Protein AF-A0A4Q5LUF9-F1 (afdb_monomer)

Foldseek 3Di:
DDDDPPPPPPPPPPCPPPPPPPPDDLAFPKDKFKEFADDPVQAQDAAPLRDGHHQPAWAKAFADDDFQFWKWKAFPVPRFIDIGTYRHHDDPDPGYGIYTHNVRCVSNVCNVVRMTIIMIGGQDGNNDGNDDDPVVVVVVVVVVPPDPPPPDDPDPDDDDDDDDPPDDDDDDDDDDDDDDDDDDDDDDDDDDDDDDDDDDDDDDDDDD

Secondary structure (DSSP, 8-state):
-----TTSTTSSS-------------TT-EEEEEEEE--GGGTTSB-TTSPBP-TTS-EEE-SSSPTT-EEEEEETTT--EEEEEEEE----STTEEEEE-HHHHHHTT-TTTS-EEEEEEEEEETTEE----HHHHHHHHHHH--------------PPPP----PPPPP-------------------------------------

Radius of gyration: 37.23 Å; Cα contacts (8 Å, |Δi|>4): 266; chains: 1; bounding box: 124×59×108 Å

InterPro domains:
  IPR009009 RlpA-like protein, double-psi beta-barrel domain [PF03330] (33-119)
  IPR012997 Rare lipoprotein A [TIGR00413] (33-127)
  IPR034718 Endolytic peptidoglycan transglycosylase RlpA [MF_02071] (7-123)
  IPR036908 RlpA-like domain superfamily [G3DSA: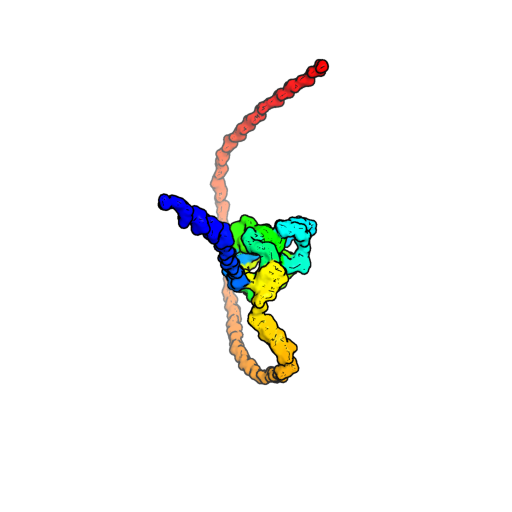2.40.40.10] (32-123)
  IPR036908 RlpA-like domain superfamily [SSF50685] (36-123)

Solvent-accessible surface area (backbone atoms only — not comparable to full-atom values): 13503 Å² total; per-residue (Å²): 143,81,88,88,72,82,84,73,81,77,77,84,83,74,80,71,80,79,77,79,76,80,76,79,75,65,64,70,47,71,48,76,39,26,32,36,52,63,59,82,88,53,54,76,36,68,35,78,69,63,49,68,39,52,56,84,42,53,33,27,18,26,71,79,67,59,70,26,28,24,31,38,38,31,26,70,90,75,71,30,53,50,68,28,32,26,44,30,65,24,45,87,54,89,72,38,52,30,29,25,19,54,45,42,28,49,61,38,70,28,58,93,65,51,56,42,51,30,41,37,32,27,25,22,48,78,75,38,76,78,57,76,59,70,67,59,52,53,50,55,50,50,71,68,53,81,75,73,75,85,75,72,83,76,82,73,79,77,76,80,77,82,82,79,79,81,76,77,85,78,92,79,81,90,82,89,81,82,91,87,80,90,84,86,88,86,89,78,88,82,87,84,88,84,87,86,88,84,77,94,82,87,84,82,91,81,90,131

pLDDT: mean 77.19, std 20.41, range [40.0, 98.56]

Sequence (208 aa):
MTLKIVSFLCLFILFKPTQVSCQSSIIGVELFGKASYYESKFYGKKTASGEVLKKNMLTCAHPTLPFGTMIEVTNLANNKWCIVRVNDRGPFAKGRVLDLSHVAAKKLDMFQQGIAKVKLTVVGENDTIYIERPDSMIKSAADLIVDEPEAEETKIPLKPKPKTVRKKPSKTLKKKRASRRKTSSPTTKGKPKKTLAKKVTKPKTTTK

Nearest PDB structures (foldseek):
  4avr-assembly1_B  TM=9.894E-01  e=1.045E-12  Pseudomonas aeruginosa PAO1
  8kea-assembly1_C  TM=7.441E-01  e=1.739E-10  unclassified Caudoviricetes
  9ce9-assembly1_A  TM=8.037E-01  e=7.292E-06  Phanerochaete carnosa HHB-10118-sp
  7wvr-assembly1_A  TM=7.439E-01  e=9.980E-05  Evansstolkia leycettana
  4jjo-assembly1_A  TM=7.517E-01  e=1.704E-04  Clavibacter michiganensis

Mean predicted aligned error: 18.07 Å

Organism: NCBI:txid2492393

Structure (mmCIF, N/CA/C/O backbone):
data_AF-A0A4Q5LUF9-F1
#
_entry.id   AF-A0A4Q5LUF9-F1
#
loop_
_atom_site.group_PDB
_atom_site.id
_atom_site.type_symbol
_atom_site.label_atom_id
_atom_site.label_alt_id
_atom_site.label_comp_id
_atom_site.label_asym_id
_atom_site.label_entity_id
_atom_site.label_seq_id
_atom_site.pdbx_PDB_ins_code
_atom_site.Cartn_x
_atom_site.Cartn_y
_atom_site.Cartn_z
_atom_site.occupancy
_atom_site.B_iso_or_equiv
_atom_site.auth_seq_id
_atom_site.auth_comp_id
_atom_site.auth_asym_id
_atom_site.auth_atom_id
_atom_site.pdbx_PDB_model_num
ATOM 1 N N . MET A 1 1 ? 67.892 20.033 -36.923 1.00 51.16 1 MET A N 1
ATOM 2 C CA . MET A 1 1 ? 67.666 19.272 -35.674 1.00 51.16 1 MET A CA 1
ATOM 3 C C . MET A 1 1 ? 66.212 19.445 -35.281 1.00 51.16 1 MET A C 1
ATOM 5 O O . MET A 1 1 ? 65.873 20.343 -34.526 1.00 51.16 1 MET A O 1
ATOM 9 N N . THR A 1 2 ? 65.334 18.658 -35.884 1.00 61.59 2 THR A N 1
ATOM 10 C CA . THR A 1 2 ? 63.891 18.751 -35.677 1.00 61.59 2 THR A CA 1
ATOM 11 C C . THR A 1 2 ? 63.360 17.359 -35.388 1.00 61.59 2 THR A C 1
ATOM 13 O O . THR A 1 2 ? 63.792 16.385 -35.999 1.00 61.59 2 THR A O 1
ATOM 16 N N . LEU A 1 3 ? 62.372 17.323 -34.494 1.00 56.53 3 LEU A N 1
ATOM 17 C CA . LEU A 1 3 ? 61.322 16.311 -34.433 1.00 56.53 3 LEU A CA 1
ATOM 18 C C . LEU A 1 3 ? 61.570 15.065 -33.564 1.00 56.53 3 LEU A C 1
ATOM 20 O O . LEU A 1 3 ? 61.870 13.997 -34.079 1.00 56.53 3 LEU A O 1
ATOM 24 N N . LYS A 1 4 ? 61.276 15.178 -32.258 1.00 56.78 4 LYS A N 1
ATOM 25 C CA . LYS A 1 4 ? 60.700 14.093 -31.429 1.00 56.78 4 LYS A CA 1
ATOM 26 C C . LYS A 1 4 ? 59.829 14.660 -30.289 1.00 56.78 4 LYS A C 1
ATOM 28 O O . LYS A 1 4 ? 60.179 14.535 -29.127 1.00 56.78 4 LYS A O 1
ATOM 33 N N . ILE A 1 5 ? 58.706 15.315 -30.605 1.00 59.47 5 ILE A N 1
ATOM 34 C CA . ILE A 1 5 ? 57.708 15.746 -29.587 1.00 59.47 5 ILE A CA 1
ATOM 35 C C . ILE A 1 5 ? 56.322 15.107 -29.823 1.00 59.47 5 ILE A C 1
ATOM 37 O O . ILE A 1 5 ? 55.467 15.107 -28.947 1.00 59.47 5 ILE A O 1
ATOM 41 N N . VAL A 1 6 ? 56.103 14.434 -30.957 1.00 56.66 6 VAL A N 1
ATOM 42 C CA . VAL A 1 6 ? 54.774 13.903 -31.329 1.00 56.66 6 VAL A CA 1
ATOM 43 C C . VAL A 1 6 ? 54.405 12.588 -30.609 1.00 56.66 6 VAL A C 1
ATOM 45 O O . VAL A 1 6 ? 53.296 12.093 -30.754 1.00 56.66 6 VAL A O 1
ATOM 48 N N . SER A 1 7 ? 55.293 12.012 -29.789 1.00 55.50 7 SER A N 1
ATOM 49 C CA . SER A 1 7 ? 55.070 10.678 -29.200 1.00 55.50 7 SER A CA 1
ATOM 50 C C . SER A 1 7 ? 54.386 10.669 -27.825 1.00 55.50 7 SER A C 1
ATOM 52 O O . SER A 1 7 ? 54.116 9.588 -27.310 1.00 55.50 7 SER A O 1
ATOM 54 N N . PHE A 1 8 ? 54.098 11.826 -27.219 1.00 53.03 8 PHE A N 1
ATOM 55 C CA . PHE A 1 8 ? 53.499 11.886 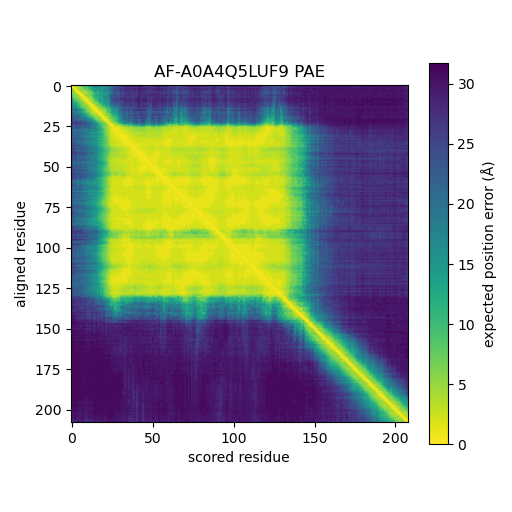-25.873 1.00 53.03 8 PHE A CA 1
ATOM 56 C C . PHE A 1 8 ? 52.025 12.324 -25.844 1.00 53.03 8 PHE A C 1
ATOM 58 O O . PHE A 1 8 ? 51.390 12.250 -24.796 1.00 53.03 8 PHE A O 1
ATOM 65 N N . LEU A 1 9 ? 51.442 12.709 -26.987 1.00 55.38 9 LEU A N 1
ATOM 66 C CA . LEU A 1 9 ? 50.048 13.178 -27.062 1.00 55.38 9 LEU A CA 1
ATOM 67 C C . LEU A 1 9 ? 49.021 12.051 -27.307 1.00 55.38 9 LEU A C 1
ATOM 69 O O . LEU A 1 9 ? 47.836 12.323 -27.448 1.00 55.38 9 LEU A O 1
ATOM 73 N N . CYS A 1 10 ? 49.444 10.781 -27.343 1.00 52.56 10 CYS A N 1
ATOM 74 C CA . CYS A 1 10 ? 48.560 9.661 -27.696 1.00 52.56 10 CYS A CA 1
ATOM 75 C C . CYS A 1 10 ? 48.306 8.643 -26.566 1.00 52.56 10 CYS A C 1
ATOM 77 O O . CYS A 1 10 ? 47.711 7.600 -26.825 1.00 52.56 10 CYS A O 1
ATOM 79 N N . LEU A 1 11 ? 48.708 8.924 -25.317 1.00 55.88 11 LEU A N 1
ATOM 80 C CA . LEU A 1 11 ? 48.500 7.997 -24.186 1.00 55.88 11 LEU A CA 1
ATOM 81 C C . LEU A 1 11 ? 47.432 8.449 -23.167 1.00 55.88 11 LEU A C 1
ATOM 83 O O . LEU A 1 11 ? 47.129 7.722 -22.230 1.00 55.88 11 LEU A O 1
ATOM 87 N N . PHE A 1 12 ? 46.788 9.602 -23.373 1.00 54.09 12 PHE A N 1
ATOM 88 C CA . PHE A 1 12 ? 45.752 10.141 -22.472 1.00 54.09 12 PHE A CA 1
ATOM 89 C C . PHE A 1 12 ? 44.299 9.912 -22.951 1.00 54.09 12 PHE A C 1
ATOM 91 O O . PHE A 1 12 ? 43.397 10.629 -22.533 1.00 54.09 12 PHE A O 1
ATOM 98 N N . ILE A 1 13 ? 44.032 8.923 -23.821 1.00 60.28 13 ILE A N 1
ATOM 99 C CA . ILE A 1 13 ? 42.685 8.693 -24.412 1.00 60.28 13 ILE A CA 1
ATOM 100 C C . ILE A 1 13 ? 41.968 7.439 -23.856 1.00 60.28 13 ILE A C 1
ATOM 102 O O . ILE A 1 13 ? 40.827 7.166 -24.217 1.00 60.28 13 ILE A O 1
ATOM 106 N N . LEU A 1 14 ? 42.561 6.682 -22.922 1.00 64.44 14 LEU A N 1
ATOM 107 C CA . LEU A 1 14 ? 41.940 5.439 -22.418 1.00 64.44 14 LEU A CA 1
ATOM 108 C C . LEU A 1 14 ? 41.486 5.455 -20.956 1.00 64.44 14 LEU A C 1
ATOM 110 O O . LEU A 1 14 ? 40.852 4.495 -20.521 1.00 64.44 14 LEU A O 1
ATOM 114 N N . PHE A 1 15 ? 41.705 6.535 -20.205 1.00 64.31 15 PHE A N 1
ATOM 115 C CA . PHE A 1 15 ? 41.144 6.634 -18.858 1.00 64.31 15 PHE A CA 1
ATOM 116 C C . PHE A 1 15 ? 39.709 7.164 -18.933 1.00 64.31 15 PHE A C 1
ATOM 118 O O . PHE A 1 15 ? 39.439 8.334 -18.671 1.00 64.31 15 PHE A O 1
ATOM 125 N N . LYS A 1 16 ? 38.772 6.304 -19.354 1.00 69.44 16 LYS A N 1
ATOM 126 C CA . LYS A 1 16 ? 37.344 6.588 -19.180 1.00 69.44 16 LYS A CA 1
ATOM 127 C C . LYS A 1 16 ? 37.092 6.653 -17.672 1.00 69.44 16 LYS A C 1
ATOM 129 O O . LYS A 1 16 ? 37.278 5.626 -17.020 1.00 69.44 16 LYS A O 1
ATOM 134 N N . PRO A 1 17 ? 36.697 7.805 -17.098 1.00 68.19 17 PRO A N 1
ATOM 135 C CA . PRO A 1 17 ? 36.343 7.850 -15.691 1.00 68.19 17 PRO A CA 1
ATOM 136 C C . PRO A 1 17 ? 35.172 6.889 -15.497 1.00 68.19 17 PRO A C 1
ATOM 138 O O . PRO A 1 17 ? 34.082 7.108 -16.027 1.00 68.19 17 PRO A O 1
ATOM 141 N N . THR A 1 18 ? 35.406 5.786 -14.789 1.00 71.69 18 THR A N 1
ATOM 142 C CA . THR A 1 18 ? 34.337 4.922 -14.297 1.00 71.69 18 THR A CA 1
ATOM 143 C C . THR A 1 18 ? 33.503 5.777 -13.363 1.00 71.69 18 THR A C 1
ATOM 145 O O . THR A 1 18 ? 33.902 6.045 -12.230 1.00 71.69 18 THR A O 1
ATOM 148 N N . GLN A 1 19 ? 32.382 6.286 -13.871 1.00 69.31 19 GLN A N 1
ATOM 149 C CA . GLN A 1 19 ? 31.419 7.001 -13.056 1.00 69.31 19 GLN A CA 1
ATOM 150 C C . GLN A 1 19 ? 30.892 6.014 -12.021 1.00 69.31 19 GLN A C 1
ATOM 152 O O . GLN A 1 19 ? 30.123 5.110 -12.338 1.00 69.31 19 GLN A O 1
ATOM 157 N N . VAL A 1 20 ? 31.355 6.168 -10.784 1.00 69.38 20 VAL A N 1
ATOM 158 C CA . VAL A 1 20 ? 30.767 5.502 -9.630 1.00 69.38 20 VAL A CA 1
ATOM 159 C C . VAL A 1 20 ? 29.387 6.123 -9.457 1.00 69.38 20 VAL A C 1
ATOM 161 O O . VAL A 1 20 ? 29.245 7.212 -8.901 1.00 69.38 20 VAL A O 1
ATOM 164 N N . SER A 1 21 ? 28.359 5.470 -9.997 1.00 70.69 21 SER A N 1
ATOM 165 C CA . SER A 1 21 ? 26.981 5.819 -9.682 1.00 70.69 21 SER A CA 1
ATOM 166 C C . SER A 1 21 ? 26.749 5.440 -8.224 1.00 70.69 21 SER A C 1
ATOM 168 O O . SER A 1 21 ? 26.528 4.272 -7.906 1.00 70.69 21 SER A O 1
ATOM 170 N N . CYS A 1 22 ? 26.842 6.415 -7.326 1.00 55.16 22 CYS A N 1
ATOM 171 C CA . CYS A 1 22 ? 26.373 6.249 -5.961 1.00 55.16 22 CYS A CA 1
ATOM 172 C C . CYS A 1 22 ? 24.848 6.067 -6.030 1.00 55.16 22 CYS A C 1
ATOM 174 O O . CYS A 1 22 ? 24.107 7.038 -6.196 1.00 55.16 22 CYS A O 1
ATOM 176 N N . GLN A 1 23 ? 24.371 4.821 -6.018 1.00 63.00 23 GLN A N 1
ATOM 177 C CA . GLN A 1 23 ? 22.947 4.540 -5.884 1.00 63.00 23 GLN A CA 1
ATOM 178 C C . GLN A 1 23 ? 22.553 4.853 -4.441 1.00 63.00 23 GLN A C 1
ATOM 180 O O . GLN A 1 23 ? 22.920 4.137 -3.514 1.00 63.00 23 GLN A O 1
ATOM 185 N N . SER A 1 24 ? 21.828 5.956 -4.255 1.00 67.12 24 SER A N 1
ATOM 186 C CA . SER A 1 24 ? 21.173 6.249 -2.983 1.00 67.12 24 SER A CA 1
ATOM 187 C C . SER A 1 24 ? 20.117 5.173 -2.735 1.00 67.12 24 SER A C 1
ATOM 189 O O . SER A 1 24 ? 19.158 5.060 -3.502 1.00 67.12 24 SER A O 1
ATOM 191 N N . SER A 1 25 ? 20.317 4.353 -1.704 1.00 82.44 25 SER A N 1
ATOM 192 C CA . SER A 1 25 ? 19.335 3.348 -1.311 1.00 82.44 25 SER A CA 1
ATOM 193 C C . SER A 1 25 ? 18.136 4.032 -0.658 1.00 82.44 25 SER A C 1
ATOM 195 O O . SER A 1 25 ? 18.288 4.870 0.228 1.00 82.44 25 SER A O 1
ATOM 197 N N . ILE A 1 26 ? 16.930 3.674 -1.098 1.00 90.50 26 ILE A N 1
ATOM 198 C CA . ILE A 1 26 ? 15.671 4.169 -0.519 1.00 90.50 26 ILE A CA 1
ATOM 199 C C . ILE A 1 26 ? 15.232 3.366 0.714 1.00 90.50 26 ILE A C 1
ATOM 201 O O . ILE A 1 26 ? 14.168 3.631 1.272 1.00 90.50 26 ILE A O 1
ATOM 205 N N . ILE A 1 27 ? 16.012 2.365 1.123 1.00 93.50 27 ILE A N 1
ATOM 206 C CA . ILE A 1 27 ? 15.717 1.519 2.280 1.00 93.50 27 ILE A CA 1
ATOM 207 C C . ILE A 1 27 ? 15.717 2.378 3.556 1.00 93.50 27 ILE A C 1
ATOM 209 O O . ILE A 1 27 ? 16.583 3.225 3.756 1.00 93.50 27 ILE A O 1
ATOM 213 N N . GLY A 1 28 ? 14.721 2.176 4.419 1.00 92.12 28 GLY A N 1
ATOM 214 C CA . GLY A 1 28 ? 14.520 2.938 5.654 1.00 92.12 28 GLY A CA 1
ATOM 215 C C . GLY A 1 28 ? 13.785 4.269 5.474 1.00 92.12 28 GLY A C 1
ATOM 216 O O . GLY A 1 28 ? 13.430 4.898 6.468 1.00 92.12 28 GLY A O 1
ATOM 217 N N . VAL A 1 29 ? 13.504 4.700 4.237 1.00 94.12 29 VAL A N 1
ATOM 218 C CA . VAL A 1 29 ? 12.725 5.921 3.994 1.00 94.12 29 VAL A CA 1
ATOM 219 C C . VAL A 1 29 ? 11.307 5.754 4.535 1.00 94.12 29 VAL A C 1
ATOM 221 O O . VAL A 1 29 ? 10.605 4.798 4.192 1.00 94.12 29 VAL A O 1
ATOM 224 N N . GLU A 1 30 ? 10.878 6.725 5.343 1.00 95.94 30 GLU A N 1
ATOM 225 C CA . GLU A 1 30 ? 9.521 6.796 5.875 1.00 95.94 30 GLU A CA 1
ATOM 226 C C . GLU A 1 30 ? 8.677 7.856 5.164 1.00 95.94 30 GLU A C 1
ATOM 228 O O . GLU A 1 30 ? 9.132 8.965 4.879 1.00 95.94 30 GLU A O 1
ATOM 233 N N . LEU A 1 31 ? 7.414 7.525 4.902 1.00 95.50 31 LEU A N 1
ATOM 234 C CA . LEU A 1 31 ? 6.436 8.427 4.297 1.00 95.50 31 LEU A CA 1
ATOM 235 C C . LEU A 1 31 ? 5.093 8.312 5.017 1.00 95.50 31 LEU A C 1
ATOM 237 O O . LEU A 1 31 ? 4.702 7.245 5.483 1.00 95.50 31 LEU A O 1
ATOM 241 N N . PHE A 1 32 ? 4.342 9.409 5.058 1.00 97.31 32 PHE A N 1
ATOM 242 C CA . PHE A 1 32 ? 3.024 9.462 5.687 1.00 97.31 32 PHE A CA 1
ATOM 243 C C . PHE A 1 32 ? 1.972 9.910 4.682 1.00 97.31 32 PHE A C 1
ATOM 245 O O . PHE A 1 32 ? 2.212 10.780 3.845 1.00 97.31 32 PHE A O 1
ATOM 252 N N . GLY A 1 33 ? 0.769 9.353 4.783 1.00 96.88 33 GLY A N 1
ATOM 253 C CA . GLY A 1 33 ? -0.330 9.782 3.928 1.00 96.88 33 GLY A CA 1
ATOM 254 C C . GLY A 1 33 ? -1.605 8.985 4.126 1.00 96.88 33 GLY A C 1
ATOM 255 O O . GLY A 1 33 ? -1.785 8.301 5.133 1.00 96.88 33 GLY A O 1
ATOM 256 N N . LYS A 1 34 ? -2.524 9.096 3.165 1.00 98.19 34 LYS A N 1
ATOM 257 C CA . LYS A 1 34 ? -3.743 8.282 3.138 1.00 98.19 34 LYS A CA 1
ATOM 258 C C . LYS A 1 34 ? -3.547 7.066 2.241 1.00 98.19 34 LYS A C 1
ATOM 260 O O . LYS A 1 34 ? -3.070 7.203 1.116 1.00 98.19 34 LYS A O 1
ATOM 265 N N . ALA A 1 35 ? -3.980 5.906 2.706 1.00 98.25 35 ALA A N 1
ATOM 266 C CA . ALA A 1 35 ? -4.136 4.721 1.879 1.00 98.25 35 ALA A CA 1
ATOM 267 C C . ALA A 1 35 ? -5.612 4.511 1.543 1.00 98.25 35 ALA A C 1
ATOM 269 O O . ALA A 1 35 ? -6.492 4.845 2.341 1.00 98.25 35 ALA A O 1
ATOM 270 N N . SER A 1 36 ? -5.875 3.929 0.382 1.00 98.19 36 SER A N 1
ATOM 271 C CA . SER A 1 36 ? -7.152 3.289 0.070 1.00 98.19 36 SER A CA 1
ATOM 272 C C . SER A 1 36 ? -6.908 1.879 -0.468 1.00 98.19 36 SER A C 1
ATOM 274 O O . SER A 1 36 ? -5.812 1.347 -0.293 1.00 98.19 36 SER A O 1
ATOM 276 N N . TYR A 1 37 ? -7.901 1.245 -1.086 1.00 97.94 37 TYR A N 1
ATOM 277 C CA . TYR A 1 37 ? -7.735 -0.066 -1.708 1.00 97.94 37 TYR A CA 1
ATOM 278 C C . TYR A 1 37 ? -8.490 -0.180 -3.030 1.00 97.94 37 TYR A C 1
ATOM 280 O O . TYR A 1 37 ? -9.448 0.551 -3.282 1.00 97.94 37 TYR A O 1
ATOM 288 N N . TYR A 1 38 ? -8.065 -1.118 -3.877 1.00 96.94 38 TYR A N 1
ATOM 289 C CA . TYR A 1 38 ? -8.683 -1.330 -5.184 1.00 96.94 38 TYR A CA 1
ATOM 290 C C . TYR A 1 38 ? -10.134 -1.801 -5.082 1.00 96.94 38 TYR A C 1
ATOM 292 O O . TYR A 1 38 ? -10.439 -2.817 -4.446 1.00 96.94 38 TYR A O 1
ATOM 300 N N . GLU A 1 39 ? -11.011 -1.128 -5.826 1.00 94.69 39 GLU A N 1
ATOM 301 C CA . GLU A 1 39 ? -12.373 -1.592 -6.083 1.00 94.69 39 GLU A CA 1
ATOM 302 C C . GLU A 1 39 ? -12.395 -2.928 -6.845 1.00 94.69 39 GLU A C 1
ATOM 304 O O . GLU A 1 39 ? -11.494 -3.258 -7.622 1.00 94.69 39 GLU A O 1
ATOM 309 N N . SER A 1 40 ? -13.497 -3.671 -6.705 1.00 94.31 40 SER A N 1
ATOM 310 C CA . SER A 1 40 ? -13.679 -4.995 -7.315 1.00 94.31 40 SER A CA 1
ATOM 311 C C . SER A 1 40 ? -13.443 -5.046 -8.834 1.00 94.31 40 SER A C 1
ATOM 313 O O . SER A 1 40 ? -13.019 -6.080 -9.341 1.00 94.31 40 SER A O 1
ATOM 315 N N . LYS A 1 41 ? -13.683 -3.943 -9.556 1.00 95.81 41 LYS A N 1
ATOM 316 C CA . LYS A 1 41 ? -13.584 -3.849 -11.026 1.00 95.81 41 LYS A CA 1
ATOM 317 C C . LYS A 1 41 ? -12.155 -3.859 -11.589 1.00 95.81 41 LYS A C 1
ATOM 319 O O . LYS A 1 41 ? -11.990 -3.925 -12.810 1.00 95.81 41 LYS A O 1
ATOM 324 N N . PHE A 1 42 ? -11.141 -3.698 -10.737 1.00 95.44 42 PHE A N 1
ATOM 325 C CA . PHE A 1 42 ? -9.734 -3.684 -11.153 1.00 95.44 42 PHE A CA 1
ATOM 326 C C . PHE A 1 42 ? -9.101 -5.079 -11.133 1.00 95.44 42 PHE A C 1
ATOM 328 O O . PHE A 1 42 ? -8.179 -5.339 -11.901 1.00 95.44 42 PHE A O 1
ATOM 335 N N . TYR A 1 43 ? -9.599 -5.992 -10.296 1.00 96.50 43 TYR A N 1
ATOM 336 C CA . TYR A 1 43 ? -9.045 -7.344 -10.205 1.00 96.50 43 TYR A CA 1
ATOM 337 C C . TYR A 1 43 ? -9.213 -8.110 -11.521 1.00 96.50 43 TYR A C 1
ATOM 339 O O . TYR A 1 43 ? -10.251 -8.017 -12.175 1.00 96.50 43 TYR A O 1
ATOM 347 N N . GLY A 1 44 ? -8.184 -8.870 -11.897 1.00 97.00 44 GLY A N 1
ATOM 348 C CA . GLY A 1 44 ? -8.112 -9.583 -13.175 1.00 97.00 44 GLY A CA 1
ATOM 349 C C . GLY A 1 44 ? -7.556 -8.753 -14.338 1.00 97.00 44 GLY A C 1
ATOM 350 O O . GLY A 1 44 ? -7.326 -9.303 -15.411 1.00 97.00 44 GLY A O 1
ATOM 351 N N . LYS A 1 45 ? -7.294 -7.455 -14.142 1.00 97.44 45 LYS A N 1
ATOM 352 C CA . LYS A 1 45 ? -6.647 -6.590 -15.142 1.00 97.44 45 LYS A CA 1
ATOM 353 C C . LYS A 1 45 ? -5.138 -6.523 -14.919 1.00 97.44 45 LYS A C 1
ATOM 355 O O . LYS A 1 45 ? -4.657 -6.821 -13.826 1.00 97.44 45 LYS A O 1
ATOM 360 N N . LYS A 1 46 ? -4.404 -6.123 -15.961 1.00 98.06 46 LYS A N 1
ATOM 361 C CA . LYS A 1 46 ? -2.964 -5.863 -15.869 1.00 98.06 46 LYS A CA 1
ATOM 362 C C . LYS A 1 46 ? -2.695 -4.578 -15.077 1.00 98.06 46 LYS A C 1
ATOM 364 O O . LYS A 1 46 ? -3.374 -3.578 -15.307 1.00 98.06 46 LYS A O 1
ATOM 369 N N . THR A 1 47 ? -1.717 -4.626 -14.181 1.00 98.19 47 THR A N 1
ATOM 370 C CA . THR A 1 47 ? -1.130 -3.471 -13.493 1.00 98.19 47 THR A CA 1
ATOM 371 C C . THR A 1 47 ? -0.091 -2.789 -14.385 1.00 98.19 47 THR A C 1
ATOM 373 O O . THR A 1 47 ? 0.271 -3.303 -15.449 1.00 98.19 47 THR A O 1
ATOM 376 N N . ALA A 1 48 ? 0.446 -1.652 -13.944 1.00 98.00 48 ALA A N 1
ATOM 377 C CA . ALA A 1 48 ? 1.540 -0.964 -14.623 1.00 98.00 48 ALA A CA 1
ATOM 378 C C . ALA A 1 48 ? 2.857 -1.767 -14.666 1.00 98.00 48 ALA A C 1
ATOM 380 O O . ALA A 1 48 ? 3.674 -1.510 -15.547 1.00 98.00 48 ALA A O 1
ATOM 381 N N . SER A 1 49 ? 3.067 -2.748 -13.776 1.00 97.44 49 SER A N 1
ATOM 382 C CA . SER A 1 49 ? 4.193 -3.691 -13.898 1.00 97.44 49 SER A CA 1
ATOM 383 C C . SER A 1 49 ? 3.963 -4.782 -14.954 1.00 97.44 49 SER A C 1
ATOM 385 O O . SER A 1 49 ? 4.885 -5.519 -15.287 1.00 97.44 49 SER A O 1
ATOM 387 N N . GLY A 1 50 ? 2.739 -4.906 -15.480 1.00 97.75 50 GLY A N 1
ATOM 388 C CA . GLY A 1 50 ? 2.334 -5.943 -16.432 1.00 97.75 50 GLY A CA 1
ATOM 389 C C . GLY A 1 50 ? 1.742 -7.203 -15.790 1.00 97.75 50 GLY A C 1
ATOM 390 O O . GLY A 1 50 ? 1.176 -8.037 -16.503 1.00 97.75 50 GLY A O 1
ATOM 391 N N . GLU A 1 51 ? 1.808 -7.334 -14.464 1.00 97.50 51 GLU A N 1
ATOM 392 C CA . GLU A 1 51 ? 1.206 -8.441 -13.715 1.00 97.50 51 GLU A CA 1
ATOM 393 C C . GLU A 1 51 ? -0.323 -8.340 -13.656 1.00 97.50 51 GLU A C 1
ATOM 395 O O . GLU A 1 51 ? -0.901 -7.263 -13.746 1.00 97.50 51 GLU A O 1
ATOM 400 N N . VAL A 1 52 ? -1.012 -9.463 -13.439 1.00 97.94 52 VAL A N 1
ATOM 401 C CA . VAL A 1 52 ? -2.463 -9.448 -13.195 1.00 97.94 52 VAL A CA 1
ATOM 402 C C . VAL A 1 52 ? -2.749 -9.113 -11.731 1.00 97.94 52 VAL A C 1
ATOM 404 O O . VAL A 1 52 ? -2.291 -9.818 -10.829 1.00 97.94 52 VAL A O 1
ATOM 407 N N . LEU A 1 53 ? -3.576 -8.093 -11.485 1.00 97.38 53 LEU A N 1
ATOM 408 C CA . LEU A 1 53 ? -4.002 -7.715 -10.139 1.00 97.38 53 LEU A CA 1
ATOM 409 C C . LEU A 1 53 ? -4.900 -8.799 -9.518 1.00 97.38 53 LEU A C 1
ATOM 411 O O . LEU A 1 53 ? -5.997 -9.082 -10.012 1.00 97.38 53 LEU A O 1
ATOM 415 N N . LYS A 1 54 ? -4.471 -9.365 -8.385 1.00 96.38 54 LYS A N 1
ATOM 416 C CA . LYS A 1 54 ? -5.189 -10.414 -7.640 1.00 96.38 54 LYS A CA 1
ATOM 417 C C . LYS A 1 54 ? -5.606 -9.931 -6.247 1.00 96.38 54 LYS A C 1
ATOM 419 O O . LYS A 1 54 ? -4.880 -9.194 -5.590 1.00 96.38 54 LYS A O 1
ATOM 424 N N . LYS A 1 55 ? -6.767 -10.389 -5.761 1.00 94.50 55 LYS A N 1
ATOM 425 C CA . LYS A 1 55 ? -7.322 -9.993 -4.445 1.00 94.50 55 LYS A CA 1
ATOM 426 C C . LYS A 1 55 ? -6.505 -10.494 -3.253 1.00 94.50 55 LYS A C 1
ATOM 428 O O . LYS A 1 55 ? -6.538 -9.875 -2.193 1.00 94.50 55 LYS A O 1
ATOM 433 N N . ASN A 1 56 ? -5.840 -11.632 -3.424 1.00 95.69 56 ASN A N 1
ATOM 434 C CA . ASN A 1 56 ? -5.151 -12.395 -2.384 1.00 95.69 56 ASN A CA 1
ATOM 435 C C . ASN A 1 56 ? -3.634 -12.148 -2.334 1.00 95.69 56 ASN A C 1
ATOM 437 O O . ASN A 1 56 ? -2.960 -12.767 -1.521 1.00 95.69 56 ASN A O 1
ATOM 441 N N . MET A 1 57 ? -3.103 -11.249 -3.165 1.00 96.50 57 MET A N 1
ATOM 442 C CA . MET A 1 57 ? -1.686 -10.877 -3.153 1.00 96.50 57 MET A CA 1
ATOM 443 C C . MET A 1 57 ? -1.467 -9.633 -2.292 1.00 96.50 57 MET A C 1
ATOM 445 O O . MET A 1 57 ? -2.275 -8.708 -2.335 1.00 96.50 57 MET A O 1
ATOM 449 N N . LEU A 1 58 ? -0.379 -9.580 -1.524 1.00 98.12 58 LEU A N 1
ATOM 450 C CA . LEU A 1 58 ? 0.006 -8.398 -0.744 1.00 98.12 58 LEU A CA 1
ATOM 451 C C . LEU A 1 58 ? 0.749 -7.397 -1.634 1.00 98.12 58 LEU A C 1
ATOM 453 O O . LEU A 1 58 ? 1.975 -7.321 -1.620 1.00 98.12 58 LEU A O 1
ATOM 457 N N . THR A 1 59 ? -0.003 -6.653 -2.440 1.00 98.44 59 THR A N 1
ATOM 458 C CA . THR A 1 59 ? 0.549 -5.672 -3.378 1.00 98.44 59 THR A CA 1
ATOM 459 C C . THR A 1 59 ? -0.125 -4.310 -3.254 1.00 98.44 59 THR A C 1
ATOM 461 O O . THR A 1 59 ? -1.199 -4.182 -2.652 1.00 98.44 59 THR A O 1
ATOM 464 N N . CYS A 1 60 ? 0.506 -3.284 -3.822 1.00 98.38 60 CYS A N 1
ATOM 465 C CA . CYS A 1 60 ? -0.010 -1.922 -3.847 1.00 98.38 60 CYS A CA 1
ATOM 466 C C . CYS A 1 60 ? 0.393 -1.141 -5.112 1.00 98.38 60 CYS A C 1
ATOM 468 O O . CYS A 1 60 ? 1.361 -1.481 -5.799 1.00 98.38 60 CYS A O 1
ATOM 470 N N . ALA A 1 61 ? -0.346 -0.063 -5.390 1.00 98.50 61 ALA A N 1
ATOM 471 C CA . ALA A 1 61 ? 0.105 1.028 -6.252 1.00 98.50 61 ALA A CA 1
ATOM 472 C C . ALA A 1 61 ? 0.799 2.114 -5.430 1.00 98.50 61 ALA A C 1
ATOM 474 O O . ALA A 1 61 ? 0.271 2.53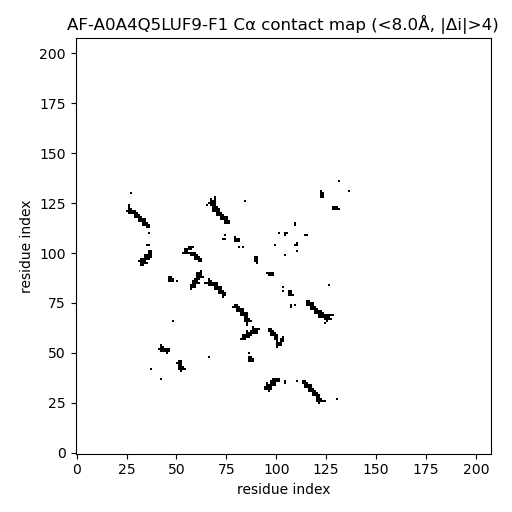1 -4.394 1.00 98.50 61 ALA A O 1
ATOM 475 N N . HIS A 1 62 ? 1.923 2.610 -5.952 1.00 98.12 62 HIS A N 1
ATOM 476 C CA . HIS A 1 62 ? 2.589 3.818 -5.465 1.00 98.12 62 HIS A CA 1
ATOM 477 C C . HIS A 1 62 ? 2.964 4.752 -6.638 1.00 98.12 62 HIS A C 1
ATOM 479 O O . HIS A 1 62 ? 3.295 4.251 -7.722 1.00 98.12 62 HIS A O 1
ATOM 485 N N . PRO A 1 63 ? 2.944 6.096 -6.473 1.00 96.62 63 PRO A N 1
ATOM 486 C CA . PRO A 1 63 ? 3.161 7.019 -7.589 1.00 96.62 63 PRO A CA 1
ATOM 487 C C . PRO A 1 63 ? 4.544 6.905 -8.236 1.00 96.62 63 PRO A C 1
ATOM 489 O O . PRO A 1 63 ? 4.651 6.941 -9.459 1.00 96.62 63 PRO A O 1
ATOM 492 N N . THR A 1 64 ? 5.593 6.762 -7.421 1.00 95.62 64 THR A N 1
ATOM 493 C CA . THR A 1 64 ? 6.991 6.918 -7.869 1.00 95.62 64 THR A CA 1
ATOM 494 C C . THR A 1 64 ? 7.939 5.814 -7.419 1.00 95.62 64 THR A C 1
ATOM 496 O O . THR A 1 64 ? 9.070 5.776 -7.892 1.00 95.62 64 THR A O 1
ATOM 499 N N . LEU A 1 65 ? 7.516 4.917 -6.521 1.00 96.69 65 LEU A N 1
ATOM 500 C CA . LEU A 1 65 ? 8.440 3.906 -6.003 1.00 96.69 65 LEU A CA 1
ATOM 501 C C . LEU A 1 65 ? 8.701 2.859 -7.094 1.00 96.69 65 LEU A C 1
ATOM 503 O O . LEU A 1 65 ? 7.760 2.516 -7.828 1.00 96.69 65 LEU A O 1
ATOM 507 N N . PRO A 1 66 ? 9.944 2.365 -7.233 1.00 96.88 66 PRO A N 1
ATOM 508 C CA . PRO A 1 66 ? 10.253 1.291 -8.166 1.00 96.88 66 PRO A CA 1
ATOM 509 C C . PRO A 1 66 ? 9.312 0.095 -7.988 1.00 96.88 66 PRO A C 1
ATOM 511 O O . PRO A 1 66 ? 8.793 -0.169 -6.902 1.00 96.88 66 PRO A O 1
ATOM 514 N N . PHE A 1 67 ? 9.044 -0.624 -9.077 1.00 98.19 67 PHE A N 1
ATOM 515 C CA . PHE A 1 67 ? 8.344 -1.898 -8.938 1.00 98.19 67 PHE A CA 1
ATOM 516 C C . PHE A 1 67 ? 9.242 -2.886 -8.190 1.00 98.19 67 PHE A C 1
ATOM 518 O O . PHE A 1 67 ? 10.459 -2.854 -8.342 1.00 98.19 67 PHE A O 1
ATOM 525 N N . GLY A 1 68 ? 8.632 -3.722 -7.357 1.00 97.56 68 GLY A N 1
ATOM 526 C CA . GLY A 1 68 ? 9.339 -4.651 -6.480 1.00 97.56 68 GLY A CA 1
ATOM 527 C C . GLY A 1 68 ? 9.869 -4.036 -5.185 1.00 97.56 68 GLY A C 1
ATOM 528 O O . GLY A 1 68 ? 10.430 -4.749 -4.358 1.00 97.56 68 GLY A O 1
ATOM 529 N N . THR A 1 69 ? 9.662 -2.737 -4.943 1.00 97.88 69 THR A N 1
ATOM 530 C CA . THR A 1 69 ? 9.898 -2.162 -3.614 1.00 97.88 69 THR A CA 1
ATOM 531 C C . THR A 1 69 ? 8.984 -2.829 -2.585 1.00 97.88 69 THR A C 1
ATOM 533 O O . THR A 1 69 ? 7.767 -2.918 -2.784 1.00 97.88 69 THR A O 1
ATOM 536 N N . MET A 1 70 ? 9.573 -3.266 -1.474 1.00 98.00 70 MET A N 1
ATOM 537 C CA . MET A 1 70 ? 8.873 -3.843 -0.333 1.00 98.00 70 MET A CA 1
ATOM 538 C C . MET A 1 70 ? 8.644 -2.750 0.705 1.00 98.00 70 MET A C 1
ATOM 540 O O . MET A 1 70 ? 9.582 -2.092 1.157 1.00 98.00 70 MET A O 1
ATOM 544 N N . ILE A 1 71 ? 7.384 -2.539 1.069 1.00 97.88 71 ILE A N 1
ATOM 545 C CA . ILE A 1 71 ? 6.971 -1.462 1.967 1.00 97.88 71 ILE A CA 1
ATOM 546 C C . ILE A 1 71 ? 6.237 -2.070 3.144 1.00 97.88 71 ILE A C 1
ATOM 548 O O . ILE A 1 71 ? 5.218 -2.740 2.970 1.00 97.88 71 ILE A O 1
ATOM 552 N N . GLU A 1 72 ? 6.705 -1.776 4.346 1.00 97.69 72 GLU A N 1
ATOM 553 C CA . GLU A 1 72 ? 5.902 -1.948 5.540 1.00 97.69 72 GLU A CA 1
ATOM 554 C C . GLU A 1 72 ? 4.881 -0.814 5.623 1.00 97.69 72 GLU A C 1
ATOM 556 O O . GLU A 1 72 ? 5.228 0.366 5.643 1.00 97.69 72 GLU A O 1
ATOM 561 N N . VAL A 1 73 ? 3.604 -1.172 5.682 1.00 98.19 73 VAL A N 1
ATOM 562 C CA . VAL A 1 73 ? 2.510 -0.218 5.840 1.00 98.19 73 VAL A CA 1
ATOM 563 C C . VAL A 1 73 ? 1.919 -0.404 7.222 1.00 98.19 73 VAL A C 1
ATOM 565 O O . VAL A 1 73 ? 1.488 -1.502 7.561 1.00 98.19 73 VAL A O 1
ATOM 568 N N . THR A 1 74 ? 1.856 0.673 7.997 1.00 98.25 74 THR A N 1
ATOM 569 C CA . THR A 1 74 ? 1.228 0.705 9.321 1.00 98.25 74 THR A CA 1
ATOM 570 C C . THR A 1 74 ? 0.001 1.600 9.289 1.00 98.25 74 THR A C 1
ATOM 572 O O . THR A 1 74 ? 0.091 2.767 8.907 1.00 98.25 74 THR A O 1
ATOM 575 N N . ASN A 1 75 ? -1.145 1.081 9.724 1.00 98.38 75 ASN A N 1
ATOM 576 C CA . ASN A 1 75 ? -2.344 1.875 9.957 1.00 98.38 75 ASN A CA 1
ATOM 577 C C . ASN A 1 75 ? -2.220 2.614 11.295 1.00 98.38 75 ASN A C 1
ATOM 579 O O . ASN A 1 75 ? -2.185 2.004 12.361 1.00 98.38 75 ASN A O 1
ATOM 583 N N . LEU A 1 76 ? -2.184 3.945 11.239 1.00 98.12 76 LEU A N 1
ATOM 584 C CA . LEU A 1 76 ? -1.934 4.797 12.405 1.00 98.12 76 LEU A CA 1
ATOM 585 C C . LEU A 1 76 ? -3.091 4.819 13.412 1.00 98.12 76 LEU A C 1
ATOM 587 O O . LEU A 1 76 ? -2.919 5.305 14.524 1.00 98.12 76 LEU A O 1
ATOM 591 N N . ALA A 1 77 ? -4.276 4.333 13.035 1.00 97.88 77 ALA A N 1
ATOM 592 C CA . ALA A 1 77 ? -5.430 4.304 13.931 1.00 97.88 77 ALA A CA 1
ATOM 593 C C . ALA A 1 77 ? -5.416 3.110 14.900 1.00 97.88 77 ALA A C 1
ATOM 595 O O . ALA A 1 77 ? -6.040 3.177 15.955 1.00 97.88 77 ALA A O 1
ATOM 596 N N . ASN A 1 78 ? -4.759 2.006 14.532 1.00 97.25 78 ASN A N 1
ATOM 597 C CA . ASN A 1 78 ? -4.804 0.746 15.283 1.00 97.25 78 ASN A CA 1
ATOM 598 C C . ASN A 1 78 ? -3.441 0.040 15.398 1.00 97.25 78 ASN A C 1
ATOM 600 O O . ASN A 1 78 ? -3.375 -1.051 15.956 1.00 97.25 78 ASN A O 1
ATOM 604 N N . ASN A 1 79 ? -2.376 0.631 14.848 1.00 96.88 79 ASN A N 1
ATOM 605 C CA . ASN A 1 79 ? -1.013 0.096 14.799 1.00 96.88 79 ASN A CA 1
ATOM 606 C C . ASN A 1 79 ? -0.868 -1.271 14.104 1.00 96.88 79 ASN A C 1
ATOM 608 O O . ASN A 1 79 ? 0.204 -1.878 14.147 1.00 96.88 79 ASN A O 1
ATOM 612 N N . LYS A 1 80 ? -1.912 -1.757 13.418 1.00 96.94 80 LYS A N 1
ATOM 613 C CA . LYS A 1 80 ? -1.821 -2.956 12.580 1.00 96.94 80 LYS A CA 1
ATOM 614 C C . LYS A 1 80 ? -0.991 -2.646 11.348 1.00 96.94 80 LYS A C 1
ATOM 616 O O . LYS A 1 80 ? -1.022 -1.535 10.817 1.00 96.94 80 LYS A O 1
ATOM 621 N N . TRP A 1 81 ? -0.274 -3.654 10.879 1.00 97.44 81 TRP A N 1
ATOM 622 C CA . TRP A 1 81 ? 0.685 -3.492 9.805 1.00 97.44 81 TRP A CA 1
ATOM 623 C C . TRP A 1 81 ? 0.763 -4.722 8.910 1.00 97.44 81 TRP A C 1
ATOM 625 O O . TRP A 1 81 ? 0.345 -5.822 9.279 1.00 97.44 81 TRP A O 1
ATOM 635 N N . CYS A 1 82 ? 1.289 -4.524 7.710 1.00 97.44 82 CYS A N 1
ATOM 636 C CA . CYS A 1 82 ? 1.691 -5.600 6.817 1.00 97.44 82 CYS A CA 1
ATOM 637 C C . CYS A 1 82 ? 2.729 -5.095 5.819 1.00 97.44 82 CYS A C 1
ATOM 639 O O . CYS A 1 82 ? 2.736 -3.913 5.475 1.00 97.44 82 CYS A O 1
ATOM 641 N N . ILE A 1 83 ? 3.546 -6.007 5.298 1.00 97.88 83 ILE A N 1
ATOM 642 C CA . ILE A 1 83 ? 4.445 -5.714 4.184 1.00 97.88 83 ILE A CA 1
ATOM 643 C C . ILE A 1 83 ? 3.705 -5.964 2.870 1.00 97.88 83 ILE A C 1
ATOM 645 O O . ILE A 1 83 ? 3.019 -6.979 2.710 1.00 97.88 83 ILE A O 1
ATOM 649 N N . VAL A 1 84 ? 3.826 -5.023 1.941 1.00 98.31 84 VAL A N 1
ATOM 650 C CA . VAL A 1 84 ? 3.267 -5.099 0.590 1.00 98.31 84 VAL A CA 1
ATOM 651 C C . VAL A 1 84 ? 4.337 -4.787 -0.444 1.00 98.31 84 VAL A C 1
ATOM 653 O O . VAL A 1 84 ? 5.264 -4.020 -0.187 1.00 98.31 84 VAL A O 1
ATOM 656 N N . ARG A 1 85 ? 4.176 -5.360 -1.634 1.00 98.50 85 ARG A N 1
ATOM 657 C CA . ARG A 1 85 ? 5.041 -5.104 -2.783 1.00 98.50 85 ARG A CA 1
ATOM 658 C C . ARG A 1 85 ? 4.430 -4.075 -3.730 1.00 98.50 85 ARG A C 1
ATOM 660 O O . ARG A 1 85 ? 3.258 -4.189 -4.100 1.00 98.50 85 ARG A O 1
ATOM 667 N N . VAL A 1 86 ? 5.230 -3.122 -4.190 1.00 98.56 86 VAL A N 1
ATOM 668 C CA . VAL A 1 86 ? 4.820 -2.180 -5.241 1.00 98.56 86 VAL A CA 1
ATOM 669 C C . VAL A 1 86 ? 4.800 -2.896 -6.588 1.00 98.56 86 VAL A C 1
ATOM 671 O O . VAL A 1 86 ? 5.840 -3.328 -7.078 1.00 98.56 86 VAL A O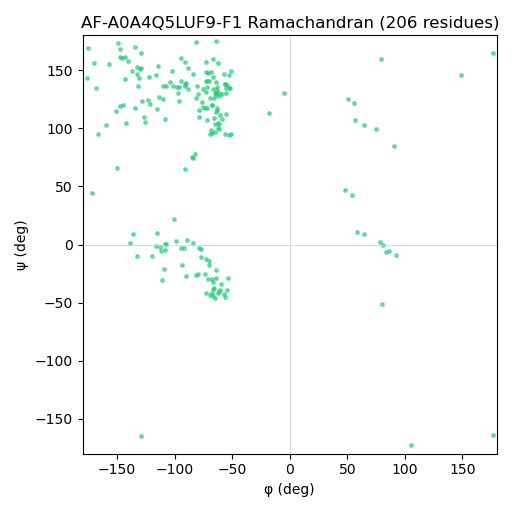 1
ATOM 674 N N . ASN A 1 87 ? 3.633 -2.999 -7.222 1.00 98.44 87 ASN A N 1
ATOM 675 C CA . ASN A 1 87 ? 3.506 -3.600 -8.557 1.00 98.44 87 ASN A CA 1
ATOM 676 C C . ASN A 1 87 ? 2.603 -2.797 -9.507 1.00 98.44 87 ASN A C 1
ATOM 678 O O . ASN A 1 87 ? 2.265 -3.259 -10.595 1.00 98.44 87 ASN A O 1
ATOM 682 N N . ASP A 1 88 ? 2.194 -1.597 -9.103 1.00 98.25 88 ASP A N 1
ATOM 683 C CA . ASP A 1 88 ? 1.315 -0.753 -9.902 1.00 98.25 88 ASP A CA 1
ATOM 684 C C . ASP A 1 88 ? 1.580 0.746 -9.661 1.00 98.25 88 ASP A C 1
ATOM 686 O O . ASP A 1 88 ? 2.390 1.127 -8.805 1.00 98.25 88 ASP A O 1
ATOM 690 N N . ARG A 1 89 ? 0.927 1.608 -10.445 1.00 98.00 89 ARG A N 1
ATOM 691 C CA . ARG A 1 89 ? 1.057 3.071 -10.401 1.00 98.00 89 ARG A CA 1
ATOM 692 C C . ARG A 1 89 ? -0.238 3.746 -9.967 1.00 98.00 89 ARG A C 1
ATOM 694 O O . ARG A 1 89 ? -1.337 3.250 -10.184 1.00 98.00 89 ARG A O 1
ATOM 701 N N . GLY A 1 90 ? -0.078 4.928 -9.382 1.00 94.12 90 GLY A N 1
ATOM 702 C CA . GLY A 1 90 ? -1.128 5.636 -8.650 1.00 94.12 90 GLY A CA 1
ATOM 703 C C . GLY A 1 90 ? -0.876 5.544 -7.143 1.00 94.12 90 GLY A C 1
ATOM 704 O O . GLY A 1 90 ? 0.175 5.059 -6.745 1.00 94.12 90 GLY A O 1
ATOM 705 N N . PRO A 1 91 ? -1.793 5.996 -6.283 1.00 92.44 91 PRO A N 1
ATOM 706 C CA . PRO A 1 91 ? -3.061 6.649 -6.596 1.00 92.44 91 PRO A CA 1
ATOM 707 C C . PRO A 1 91 ? -2.895 8.045 -7.207 1.00 92.44 91 PRO A C 1
ATOM 709 O O . PRO A 1 91 ? -1.999 8.797 -6.846 1.00 92.44 91 PRO A O 1
ATOM 712 N N . PHE A 1 92 ? -3.834 8.434 -8.073 1.00 90.38 92 PHE A N 1
ATOM 713 C CA . PHE A 1 92 ? -3.869 9.778 -8.678 1.00 90.38 92 PHE A CA 1
ATOM 714 C C . PHE A 1 92 ? -4.765 10.774 -7.925 1.00 90.38 92 PHE A C 1
ATOM 716 O O . PHE A 1 92 ? -4.857 11.943 -8.292 1.00 90.38 92 PHE A O 1
ATOM 723 N N . ALA A 1 93 ? -5.450 10.326 -6.867 1.00 91.56 93 ALA A N 1
ATOM 724 C CA . ALA A 1 93 ? -6.260 11.224 -6.052 1.00 91.56 93 ALA A CA 1
ATOM 725 C C . ALA A 1 93 ? -5.378 11.983 -5.056 1.00 91.56 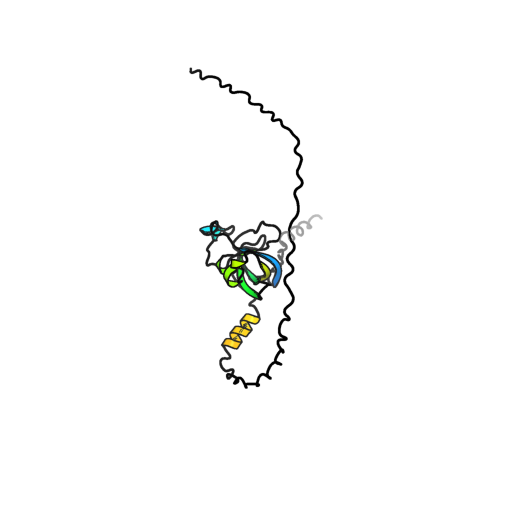93 ALA A C 1
ATOM 727 O O . ALA A 1 93 ? -4.529 11.390 -4.387 1.00 91.56 93 ALA A O 1
ATOM 728 N N . LYS A 1 94 ? -5.626 13.289 -4.921 1.00 89.50 94 LYS A N 1
ATOM 729 C CA . LYS A 1 94 ? -4.844 14.176 -4.052 1.00 89.50 94 LYS A CA 1
ATOM 730 C C . LYS A 1 94 ? -4.797 13.661 -2.609 1.00 89.50 94 LYS A C 1
ATOM 732 O O . LYS A 1 94 ? -5.827 13.360 -2.007 1.00 89.50 94 LYS A O 1
ATOM 737 N N . GLY A 1 95 ? -3.590 13.602 -2.051 1.00 88.19 95 GLY A N 1
ATOM 738 C CA . GLY A 1 95 ? -3.345 13.226 -0.658 1.00 88.19 95 GLY A CA 1
ATOM 739 C C . GLY A 1 95 ? -3.410 11.724 -0.358 1.00 88.19 95 GLY A C 1
ATOM 740 O O . GLY A 1 95 ? -3.248 11.355 0.807 1.00 88.19 95 GLY A O 1
ATOM 741 N N . ARG A 1 96 ? -3.636 10.859 -1.360 1.00 96.44 96 ARG A N 1
ATOM 742 C CA . ARG A 1 96 ? -3.397 9.418 -1.220 1.00 96.44 96 ARG A CA 1
ATOM 743 C C . ARG A 1 96 ? -1.970 9.089 -1.647 1.00 96.44 96 ARG A C 1
ATOM 745 O O . ARG A 1 96 ? -1.492 9.611 -2.647 1.00 96.44 96 ARG A O 1
ATOM 752 N N . VAL A 1 97 ? -1.326 8.217 -0.885 1.00 97.25 97 VAL A N 1
ATOM 753 C CA . VAL A 1 97 ? 0.034 7.725 -1.150 1.00 97.25 97 VAL A CA 1
ATOM 754 C C . VAL A 1 97 ? 0.034 6.261 -1.586 1.00 97.25 97 VAL A C 1
ATOM 756 O O . VAL A 1 97 ? 0.971 5.828 -2.240 1.00 97.25 97 VAL A O 1
ATOM 759 N N . LEU A 1 98 ? -1.029 5.509 -1.274 1.00 97.19 98 LEU A N 1
ATOM 760 C CA . LEU A 1 98 ? -1.150 4.085 -1.589 1.00 97.19 98 LEU A CA 1
ATOM 761 C C . LEU A 1 98 ? -2.573 3.695 -1.981 1.00 97.19 98 LEU A C 1
ATOM 763 O O . LEU A 1 98 ? -3.530 4.117 -1.328 1.00 97.19 98 LEU A O 1
ATOM 767 N N . ASP A 1 99 ? -2.679 2.794 -2.956 1.00 98.00 99 ASP A N 1
ATOM 768 C CA . ASP A 1 99 ? -3.855 1.942 -3.148 1.00 98.00 99 ASP A CA 1
ATOM 769 C C . ASP A 1 99 ? -3.449 0.480 -2.917 1.00 98.00 99 ASP A C 1
ATOM 771 O O . ASP A 1 99 ? -2.595 -0.069 -3.611 1.00 98.00 99 ASP A O 1
ATOM 775 N N . LEU A 1 100 ? -4.030 -0.140 -1.894 1.00 98.31 100 LEU A N 1
ATOM 776 C CA . LEU A 1 100 ? -3.709 -1.487 -1.430 1.00 98.31 100 LEU A CA 1
ATOM 777 C C . LEU A 1 100 ? -4.575 -2.553 -2.110 1.00 98.31 100 LEU A C 1
ATOM 779 O O . LEU A 1 100 ? -5.707 -2.304 -2.534 1.00 98.31 100 LEU A O 1
ATOM 783 N N . SER A 1 101 ? -4.086 -3.789 -2.138 1.00 98.12 101 SER A N 1
ATOM 784 C CA . SER A 1 101 ? -4.930 -4.942 -2.442 1.00 98.12 101 SER A CA 1
ATOM 785 C C . SER A 1 101 ? -5.975 -5.200 -1.347 1.00 98.12 101 SER A C 1
ATOM 787 O O . SER A 1 101 ? -5.832 -4.804 -0.186 1.00 98.12 101 SER A O 1
ATOM 789 N N . HIS A 1 102 ? -7.034 -5.928 -1.703 1.00 97.88 102 HIS A N 1
ATOM 790 C CA . HIS A 1 102 ? -8.110 -6.285 -0.779 1.00 97.88 102 HIS A CA 1
ATOM 791 C C . HIS A 1 102 ? -7.609 -7.045 0.461 1.00 97.88 102 HIS A C 1
ATOM 793 O O . HIS A 1 102 ? -8.049 -6.762 1.575 1.00 97.88 102 HIS A O 1
ATOM 799 N N . VAL A 1 103 ? -6.692 -8.008 0.300 1.00 97.94 103 VAL A N 1
ATOM 800 C CA . VAL A 1 103 ? -6.136 -8.741 1.448 1.00 97.94 103 VAL A CA 1
ATOM 801 C C . VAL A 1 103 ? -5.281 -7.839 2.347 1.00 97.94 103 VAL A C 1
ATOM 803 O O . VAL A 1 103 ? -5.390 -7.943 3.567 1.00 97.94 103 VAL A O 1
ATOM 806 N N . ALA A 1 104 ? -4.504 -6.910 1.780 1.00 98.25 104 ALA A N 1
ATOM 807 C CA . ALA A 1 104 ? -3.706 -5.961 2.557 1.00 98.25 104 ALA A CA 1
ATOM 808 C C . ALA A 1 104 ? -4.602 -5.015 3.375 1.00 98.25 104 ALA A C 1
ATOM 810 O O . ALA A 1 104 ? -4.416 -4.869 4.581 1.00 98.25 104 ALA A O 1
ATOM 811 N N . ALA A 1 105 ? -5.653 -4.466 2.761 1.00 98.19 105 ALA A N 1
ATOM 812 C CA . ALA A 1 105 ? -6.624 -3.616 3.452 1.00 98.19 105 ALA A CA 1
ATOM 813 C C . ALA A 1 105 ? -7.337 -4.332 4.614 1.00 98.19 105 ALA A C 1
ATOM 815 O O . ALA A 1 105 ? -7.643 -3.712 5.634 1.00 98.19 105 ALA A O 1
ATOM 816 N N . LYS A 1 106 ? -7.587 -5.643 4.485 1.00 98.06 106 LYS A N 1
ATOM 817 C CA . LYS A 1 106 ? -8.122 -6.468 5.577 1.00 98.06 106 LYS A CA 1
ATOM 818 C C . LYS A 1 106 ? -7.110 -6.678 6.702 1.00 98.06 106 LYS A C 1
ATOM 820 O O . LYS A 1 106 ? -7.488 -6.538 7.859 1.00 98.06 106 LYS A O 1
ATOM 825 N N . LYS A 1 107 ? -5.840 -6.964 6.389 1.00 98.00 107 LYS A N 1
ATOM 826 C CA . LYS A 1 107 ? -4.780 -7.111 7.408 1.00 98.00 107 LYS A CA 1
ATOM 827 C C . LYS A 1 107 ? -4.579 -5.832 8.225 1.00 98.00 107 LYS A C 1
ATOM 829 O O . LYS A 1 107 ? -4.425 -5.901 9.440 1.00 98.00 107 LYS A O 1
ATOM 834 N N . LEU A 1 108 ? -4.657 -4.675 7.570 1.00 97.94 108 LEU A N 1
ATOM 835 C CA . LEU A 1 108 ? -4.594 -3.360 8.218 1.00 97.94 108 LEU A CA 1
ATOM 836 C C . LEU A 1 108 ? -5.896 -2.945 8.916 1.00 97.94 108 LEU A C 1
ATOM 838 O O . LEU A 1 108 ? -5.942 -1.882 9.540 1.00 97.94 108 LEU A O 1
ATOM 842 N N . ASP A 1 109 ? -6.950 -3.756 8.799 1.00 98.12 109 ASP A N 1
ATOM 843 C CA . ASP A 1 109 ? -8.273 -3.497 9.369 1.00 98.12 109 ASP A CA 1
ATOM 844 C C . ASP A 1 109 ? -8.844 -2.130 8.951 1.00 98.12 109 ASP A C 1
ATOM 846 O O . ASP A 1 109 ? -9.390 -1.366 9.744 1.00 98.12 109 ASP A O 1
ATOM 850 N N . MET A 1 110 ? -8.671 -1.807 7.667 1.00 97.81 110 MET A N 1
ATOM 851 C CA . MET A 1 110 ? -9.177 -0.577 7.047 1.00 97.81 110 MET A CA 1
ATOM 852 C C . MET A 1 110 ? -10.214 -0.839 5.952 1.00 97.81 110 MET A C 1
ATOM 854 O O . MET A 1 110 ? -10.750 0.097 5.363 1.00 97.81 110 MET A O 1
ATOM 858 N N . PHE A 1 111 ? -10.524 -2.109 5.674 1.00 96.75 111 PHE A N 1
ATOM 859 C CA . PHE A 1 111 ? -11.457 -2.493 4.613 1.00 96.75 111 PHE A CA 1
ATOM 860 C C . PHE A 1 111 ? -12.837 -1.833 4.776 1.00 96.75 111 PHE A C 1
ATOM 862 O O . PHE A 1 111 ? -13.358 -1.262 3.819 1.00 96.75 111 PHE A O 1
ATOM 869 N N . GLN A 1 112 ? -13.380 -1.832 6.000 1.00 95.44 112 GLN A N 1
ATOM 870 C CA . GLN A 1 112 ? -14.676 -1.210 6.301 1.00 95.44 112 GLN A CA 1
ATOM 871 C C . GLN A 1 112 ? -14.621 0.323 6.324 1.00 95.44 112 GLN A C 1
ATOM 873 O O . GLN A 1 112 ? -15.627 0.981 6.082 1.00 95.44 112 GLN A O 1
ATOM 878 N N . GLN A 1 113 ? -13.450 0.899 6.604 1.00 96.44 113 GLN A N 1
ATOM 879 C CA . GLN A 1 113 ? -13.241 2.350 6.653 1.00 96.44 113 GLN A CA 1
ATOM 880 C C . GLN A 1 113 ? -13.079 2.952 5.250 1.00 96.44 113 GLN A C 1
ATOM 882 O O . GLN A 1 113 ? -13.322 4.141 5.051 1.00 96.44 113 GLN A O 1
ATOM 887 N N . GLY A 1 114 ? -12.627 2.158 4.274 1.00 97.00 114 GLY A N 1
ATOM 888 C CA . GLY A 1 114 ? -12.324 2.614 2.915 1.00 97.00 114 GLY A CA 1
ATOM 889 C C . GLY A 1 114 ? -10.960 3.297 2.809 1.00 97.00 114 GLY A C 1
ATOM 890 O O . GLY A 1 114 ? -10.143 2.941 1.959 1.00 97.00 114 GLY A O 1
ATOM 891 N N . ILE A 1 115 ? -10.706 4.270 3.685 1.00 97.75 115 ILE A N 1
ATOM 892 C CA . ILE A 1 115 ? -9.500 5.101 3.695 1.00 97.75 115 ILE A CA 1
ATOM 893 C C . ILE A 1 115 ? -8.925 5.148 5.112 1.00 97.75 115 ILE A C 1
ATOM 895 O O . ILE A 1 115 ? -9.661 5.368 6.070 1.00 97.75 115 ILE A O 1
ATOM 899 N N . ALA A 1 116 ? -7.603 5.021 5.235 1.00 98.00 116 ALA A N 1
ATOM 900 C CA . ALA A 1 116 ? -6.893 5.127 6.510 1.00 98.00 116 ALA A CA 1
ATOM 901 C C . ALA A 1 116 ? -5.663 6.033 6.395 1.00 98.00 116 ALA A C 1
ATOM 903 O O . ALA A 1 116 ? -5.072 6.162 5.320 1.00 98.00 116 ALA A O 1
ATOM 904 N N . LYS A 1 117 ? -5.266 6.661 7.507 1.00 98.44 117 LYS A N 1
ATOM 905 C CA . LYS A 1 117 ? -3.958 7.322 7.618 1.00 98.44 117 LYS A CA 1
ATOM 906 C C . LYS A 1 117 ? -2.902 6.254 7.887 1.00 98.44 117 LYS A C 1
ATOM 908 O O . LYS A 1 117 ? -3.073 5.445 8.797 1.00 98.44 117 LYS A O 1
ATOM 913 N N . VAL A 1 118 ? -1.827 6.267 7.112 1.00 98.44 118 VAL A N 1
ATOM 914 C CA . VAL A 1 118 ? -0.781 5.249 7.169 1.00 98.44 118 VAL A CA 1
ATOM 915 C C . VAL A 1 118 ? 0.610 5.864 7.266 1.00 98.44 118 VAL A C 1
ATOM 917 O O . VAL A 1 118 ? 0.846 6.963 6.754 1.00 98.44 118 VAL A O 1
ATOM 920 N N . LYS A 1 119 ? 1.516 5.119 7.899 1.00 98.12 119 LYS A N 1
ATOM 921 C CA . LYS A 1 119 ? 2.966 5.264 7.755 1.00 98.12 119 LYS A CA 1
ATOM 922 C C . LYS A 1 119 ? 3.473 4.169 6.824 1.00 98.12 119 LYS A C 1
ATOM 924 O O . LYS A 1 119 ? 3.042 3.023 6.941 1.00 98.12 119 LYS A O 1
ATOM 929 N N . LEU A 1 120 ? 4.351 4.534 5.907 1.00 97.44 120 LEU A N 1
ATOM 930 C CA . LEU A 1 120 ? 5.071 3.646 5.012 1.00 97.44 120 LEU A CA 1
ATOM 931 C C . LEU A 1 120 ? 6.528 3.661 5.442 1.00 97.44 120 LEU A C 1
ATOM 933 O O . LEU A 1 120 ? 7.069 4.746 5.637 1.00 97.44 120 LEU A O 1
ATOM 937 N N . THR A 1 121 ? 7.155 2.500 5.493 1.00 97.19 121 THR A N 1
ATOM 938 C CA . THR A 1 121 ? 8.603 2.374 5.649 1.00 97.19 121 THR A CA 1
ATOM 939 C C . THR A 1 121 ? 9.101 1.451 4.548 1.00 97.19 121 THR A C 1
ATOM 941 O O . THR A 1 121 ? 8.598 0.336 4.396 1.00 97.19 121 THR A O 1
ATOM 944 N N . VAL A 1 122 ? 10.049 1.911 3.735 1.00 97.06 122 VAL A N 1
ATOM 945 C CA . VAL A 1 122 ? 10.677 1.050 2.727 1.00 97.06 122 VAL A CA 1
ATOM 946 C C . VAL A 1 122 ? 11.581 0.058 3.448 1.00 97.06 122 VAL A C 1
ATOM 948 O O . VAL A 1 122 ? 12.541 0.449 4.104 1.00 97.06 122 VAL A O 1
ATOM 951 N N . VAL A 1 123 ? 11.270 -1.226 3.326 1.00 96.56 123 VAL A N 1
ATOM 952 C CA . VAL A 1 123 ? 11.985 -2.311 4.015 1.00 96.56 123 VAL A CA 1
ATOM 953 C C . VAL A 1 123 ? 12.777 -3.194 3.060 1.00 96.56 123 VAL A C 1
ATOM 955 O O . VAL A 1 123 ? 13.500 -4.081 3.504 1.00 96.56 123 VAL A O 1
ATOM 958 N N . GLY A 1 124 ? 12.643 -2.974 1.752 1.00 95.25 124 GLY A N 1
ATOM 959 C CA . GLY A 1 124 ? 13.242 -3.840 0.751 1.00 95.25 124 GLY 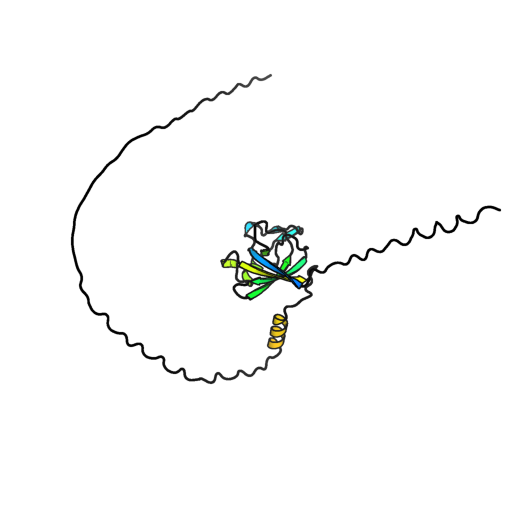A CA 1
ATOM 960 C C . GLY A 1 124 ? 13.072 -3.371 -0.689 1.00 95.25 124 GLY A C 1
ATOM 961 O O . GLY A 1 124 ? 12.277 -2.472 -0.977 1.00 95.25 124 GLY A O 1
ATOM 962 N N . GLU A 1 125 ? 13.799 -4.007 -1.600 1.00 95.06 125 GLU A N 1
ATOM 963 C CA . GLU A 1 125 ? 13.752 -3.749 -3.041 1.00 95.06 125 GLU A CA 1
ATOM 964 C C . GLU A 1 125 ? 13.908 -5.050 -3.837 1.00 95.06 125 GLU A C 1
ATOM 966 O O . GLU A 1 125 ? 14.342 -6.062 -3.291 1.00 95.06 125 GLU A O 1
ATOM 971 N N . ASN A 1 126 ? 13.514 -5.039 -5.117 1.00 94.00 126 ASN A N 1
ATOM 972 C CA . ASN A 1 126 ? 13.554 -6.217 -5.995 1.00 94.00 126 ASN A CA 1
ATOM 973 C C . ASN A 1 126 ? 12.944 -7.476 -5.348 1.00 94.00 126 ASN A C 1
ATOM 975 O O . ASN A 1 126 ? 13.544 -8.549 -5.353 1.00 94.00 126 ASN A O 1
ATOM 979 N N . ASP A 1 127 ? 11.769 -7.321 -4.738 1.00 93.56 127 ASP A N 1
ATOM 980 C CA . ASP A 1 127 ? 10.995 -8.384 -4.082 1.00 93.56 127 ASP A CA 1
ATOM 981 C C . ASP A 1 127 ? 11.675 -9.004 -2.848 1.00 93.56 127 ASP A C 1
ATOM 983 O O . ASP A 1 127 ? 11.171 -9.974 -2.279 1.00 93.56 127 ASP A O 1
ATOM 987 N N . THR A 1 128 ? 12.783 -8.417 -2.392 1.00 93.69 128 THR A N 1
ATOM 988 C CA . THR A 1 128 ? 13.565 -8.863 -1.236 1.00 93.69 128 THR A CA 1
ATOM 989 C C . THR A 1 128 ? 13.358 -7.905 -0.069 1.00 93.69 128 THR A C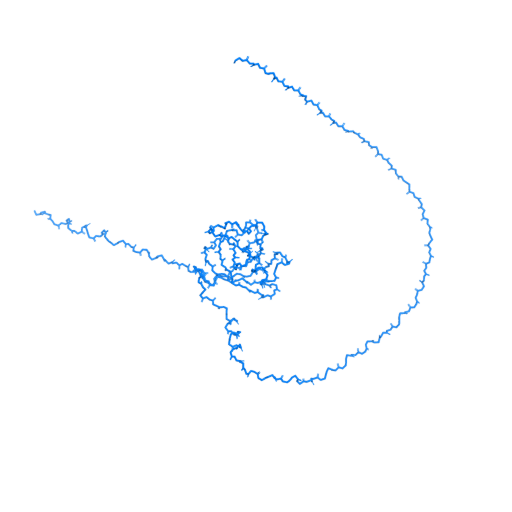 1
ATOM 991 O O . THR A 1 128 ? 13.367 -6.692 -0.256 1.00 93.69 128 THR A O 1
ATOM 994 N N . ILE A 1 129 ? 13.163 -8.434 1.140 1.00 93.88 129 ILE A N 1
ATOM 995 C CA . ILE A 1 129 ? 13.060 -7.654 2.383 1.00 93.88 129 ILE A CA 1
ATOM 996 C C . ILE A 1 129 ? 14.434 -7.666 3.063 1.00 93.88 129 ILE A C 1
ATOM 998 O O . ILE A 1 129 ? 15.018 -8.733 3.224 1.00 93.88 129 ILE A O 1
ATOM 1002 N N . TYR A 1 130 ? 14.937 -6.499 3.466 1.00 89.69 130 TYR A N 1
ATOM 1003 C CA . TYR A 1 130 ? 16.214 -6.352 4.182 1.00 89.69 130 TYR A CA 1
ATOM 1004 C C . TYR A 1 130 ? 16.033 -5.924 5.636 1.00 89.69 130 TYR A C 1
ATOM 1006 O O . TYR A 1 130 ? 16.849 -6.267 6.486 1.00 89.69 130 TYR A O 1
ATOM 1014 N N . ILE A 1 131 ? 14.978 -5.157 5.920 1.00 86.19 131 ILE A N 1
ATOM 1015 C CA . ILE A 1 131 ? 14.653 -4.701 7.270 1.00 86.19 131 ILE A CA 1
ATOM 1016 C C . ILE A 1 131 ? 13.421 -5.461 7.737 1.00 86.19 131 ILE A C 1
ATOM 1018 O O . ILE A 1 131 ? 12.307 -5.207 7.279 1.00 86.19 131 ILE A O 1
ATOM 1022 N N . GLU A 1 132 ? 13.613 -6.377 8.674 1.00 78.44 132 GLU A N 1
ATOM 1023 C CA . GLU A 1 132 ? 12.497 -6.936 9.425 1.00 78.44 132 GLU A CA 1
ATOM 1024 C C . GLU A 1 132 ? 12.150 -6.021 10.598 1.00 78.44 132 GLU A C 1
ATOM 1026 O O . GLU A 1 132 ? 13.015 -5.360 11.180 1.00 78.44 132 GLU A O 1
ATOM 1031 N N . ARG A 1 133 ? 10.864 -5.950 10.947 1.00 74.75 133 ARG A N 1
ATOM 1032 C CA . ARG A 1 133 ? 10.432 -5.133 12.078 1.00 74.75 133 ARG A CA 1
ATOM 1033 C C . ARG A 1 133 ? 11.060 -5.689 13.369 1.00 74.75 133 ARG A C 1
ATOM 1035 O O . ARG A 1 133 ? 10.940 -6.885 13.628 1.00 74.75 133 ARG A O 1
ATOM 1042 N N . PRO A 1 134 ? 11.647 -4.857 14.245 1.00 68.44 134 PRO A N 1
ATOM 1043 C CA . PRO A 1 134 ? 12.176 -5.329 15.528 1.00 68.44 134 PRO A CA 1
ATOM 1044 C C . PRO A 1 134 ? 11.129 -6.086 16.364 1.00 68.44 134 PRO A C 1
ATOM 1046 O O . PRO A 1 134 ? 11.417 -7.139 16.925 1.00 68.44 134 PRO A O 1
ATOM 1049 N N . ASP A 1 135 ? 9.876 -5.621 16.370 1.00 68.12 135 ASP A N 1
ATOM 1050 C CA . ASP A 1 135 ? 8.785 -6.276 17.103 1.00 68.12 135 ASP A CA 1
ATOM 1051 C C . ASP A 1 135 ? 8.459 -7.686 16.579 1.00 68.12 135 ASP A C 1
ATOM 1053 O O . ASP A 1 135 ? 8.001 -8.531 17.351 1.00 68.12 135 ASP A O 1
ATOM 1057 N N . SER A 1 136 ? 8.676 -7.974 15.285 1.00 62.66 136 SER A N 1
ATOM 1058 C CA . SER A 1 136 ? 8.485 -9.340 14.773 1.00 62.66 136 SER A CA 1
ATOM 1059 C C . SER A 1 136 ? 9.567 -10.292 15.275 1.00 62.66 136 SER A C 1
ATOM 1061 O O . SER A 1 136 ? 9.254 -11.456 15.522 1.00 62.66 136 SER A O 1
ATOM 1063 N N . MET A 1 137 ? 10.780 -9.793 15.538 1.00 56.78 137 MET A N 1
ATOM 1064 C CA . MET A 1 137 ? 11.826 -10.566 16.217 1.00 56.78 137 MET A CA 1
ATOM 1065 C C . MET A 1 137 ? 11.436 -10.862 17.665 1.00 56.78 137 MET A C 1
ATOM 1067 O O . MET A 1 137 ? 11.531 -12.009 18.091 1.00 56.78 137 MET A O 1
ATOM 1071 N N . ILE A 1 138 ? 10.910 -9.871 18.399 1.00 59.62 138 ILE A N 1
ATOM 1072 C CA . ILE A 1 138 ? 10.467 -10.053 19.794 1.00 59.62 138 ILE A CA 1
ATOM 1073 C C . ILE A 1 138 ? 9.339 -11.085 19.883 1.00 59.62 138 ILE A C 1
ATOM 1075 O O . ILE A 1 138 ? 9.351 -11.918 20.782 1.00 59.62 138 ILE A O 1
ATOM 1079 N N . LYS A 1 139 ? 8.395 -11.083 18.935 1.00 57.66 139 LYS A N 1
ATOM 1080 C CA . LYS A 1 139 ? 7.317 -12.078 18.910 1.00 57.66 139 LYS A CA 1
ATOM 1081 C C . LYS A 1 139 ? 7.839 -13.486 18.615 1.00 57.66 139 LYS A C 1
ATOM 1083 O O . LYS A 1 139 ? 7.457 -14.414 19.307 1.00 57.66 139 LYS A O 1
ATOM 1088 N N . SER A 1 140 ? 8.776 -13.625 17.674 1.00 58.50 140 SER A N 1
ATOM 1089 C CA . SER A 1 140 ? 9.424 -14.916 17.402 1.00 58.50 140 SER A CA 1
ATOM 1090 C C . SER A 1 140 ? 10.300 -15.411 18.559 1.00 58.50 140 SER A C 1
ATOM 1092 O O . SER A 1 140 ? 10.371 -16.609 18.798 1.00 58.50 140 SER A O 1
ATOM 1094 N N . ALA A 1 141 ? 10.926 -14.501 19.311 1.00 60.91 141 ALA A N 1
ATOM 1095 C CA . ALA A 1 141 ? 11.682 -14.839 20.510 1.00 60.91 141 ALA A CA 1
ATOM 1096 C C . ALA A 1 141 ? 10.750 -15.232 21.665 1.00 60.91 141 ALA A C 1
ATOM 1098 O O . ALA A 1 141 ? 11.022 -16.212 22.343 1.00 60.91 141 ALA A O 1
ATOM 1099 N N . ALA A 1 142 ? 9.631 -14.529 21.859 1.00 60.25 142 ALA A N 1
ATOM 1100 C CA . ALA A 1 142 ? 8.615 -14.884 22.851 1.00 60.25 142 ALA A CA 1
ATOM 1101 C C . ALA A 1 142 ? 7.920 -16.218 22.523 1.00 60.25 142 ALA A C 1
ATOM 1103 O O . ALA A 1 142 ? 7.695 -17.015 23.423 1.00 60.25 142 ALA A O 1
ATOM 1104 N N . ASP A 1 143 ? 7.662 -16.504 21.243 1.00 59.34 143 ASP A N 1
ATOM 1105 C CA . ASP A 1 143 ? 7.115 -17.790 20.786 1.00 59.34 143 ASP A CA 1
ATOM 1106 C C . ASP A 1 143 ? 8.134 -18.950 20.926 1.00 59.34 143 ASP A C 1
ATOM 1108 O O . ASP A 1 143 ? 7.745 -20.115 20.905 1.00 59.34 143 ASP A O 1
ATOM 1112 N N . LEU A 1 144 ? 9.433 -18.649 21.076 1.00 58.88 144 LEU A N 1
ATOM 1113 C CA . LEU A 1 144 ? 10.495 -19.616 21.401 1.00 58.88 144 LEU A CA 1
ATOM 1114 C C . LEU A 1 144 ? 10.775 -19.717 22.911 1.00 58.88 144 LEU A C 1
ATOM 1116 O O . LEU A 1 144 ? 11.348 -20.711 23.352 1.00 58.88 144 LEU A O 1
ATOM 1120 N N . ILE A 1 145 ? 10.350 -18.733 23.707 1.00 57.00 145 ILE A N 1
ATOM 1121 C CA . ILE A 1 145 ? 10.350 -18.783 25.174 1.00 57.00 145 ILE A CA 1
ATOM 1122 C C . ILE A 1 145 ? 8.990 -19.348 25.606 1.00 57.00 145 ILE A C 1
ATOM 1124 O O . ILE A 1 145 ? 8.156 -18.682 26.212 1.00 57.00 145 ILE A O 1
ATOM 1128 N N . VAL A 1 146 ? 8.744 -20.609 25.251 1.00 53.38 146 VAL A N 1
ATOM 1129 C CA . VAL A 1 146 ? 7.639 -21.392 25.813 1.00 53.38 146 VAL A CA 1
ATOM 1130 C C . VAL A 1 146 ? 8.136 -21.981 27.125 1.00 53.38 146 VAL A C 1
ATOM 1132 O O . VAL A 1 146 ? 8.522 -23.135 27.148 1.00 53.38 146 VAL A O 1
ATOM 1135 N N . ASP A 1 147 ? 8.240 -21.145 28.157 1.00 57.25 147 ASP A N 1
ATOM 1136 C CA . ASP A 1 147 ? 8.298 -21.528 29.578 1.00 57.25 147 ASP A CA 1
ATOM 1137 C C . ASP A 1 147 ? 8.208 -20.251 30.444 1.00 57.25 147 ASP A C 1
ATOM 1139 O O . ASP A 1 147 ? 8.961 -20.059 31.398 1.00 57.25 147 ASP A O 1
ATOM 1143 N N . GLU A 1 148 ? 7.295 -19.324 30.118 1.00 59.47 148 GLU A N 1
ATOM 1144 C CA . GLU A 1 148 ? 6.792 -18.426 31.163 1.00 59.47 148 GLU A CA 1
ATOM 1145 C C . GLU A 1 148 ? 5.755 -19.229 31.958 1.00 59.47 148 GLU A C 1
ATOM 1147 O O . GLU A 1 148 ? 4.701 -19.560 31.402 1.00 59.47 148 GLU A O 1
ATOM 1152 N N . PRO A 1 149 ? 6.038 -19.610 33.221 1.00 55.00 149 PRO A N 1
ATOM 1153 C CA . PRO A 1 149 ? 5.030 -20.236 34.053 1.00 55.00 149 PRO A CA 1
ATOM 1154 C C . PRO A 1 149 ? 3.873 -19.255 34.171 1.00 55.00 149 PRO A C 1
ATOM 1156 O O . PRO A 1 149 ? 4.071 -18.084 34.490 1.00 55.00 149 PRO A O 1
ATOM 1159 N N . GLU A 1 150 ? 2.675 -19.755 33.895 1.00 51.16 150 GLU A N 1
ATOM 1160 C CA . GLU A 1 150 ? 1.415 -19.061 34.096 1.00 51.16 150 GLU A CA 1
ATOM 1161 C C . GLU A 1 150 ? 1.381 -18.569 35.554 1.00 51.16 150 GLU A C 1
ATOM 1163 O O . GLU A 1 150 ? 1.092 -19.322 36.486 1.00 51.16 150 GLU A O 1
ATOM 1168 N N . ALA A 1 151 ? 1.799 -17.319 35.771 1.00 49.56 151 ALA A N 1
ATOM 1169 C CA . ALA A 1 151 ? 1.774 -16.685 37.072 1.00 49.56 151 ALA A CA 1
ATOM 1170 C C . ALA A 1 151 ? 0.306 -16.460 37.414 1.00 49.56 151 ALA A C 1
ATOM 1172 O O . ALA A 1 151 ? -0.327 -15.500 36.976 1.00 49.56 151 ALA A O 1
ATOM 1173 N N . GLU A 1 152 ? -0.210 -17.436 38.151 1.00 55.06 152 GLU A N 1
ATOM 1174 C CA . GLU A 1 152 ? -1.436 -17.452 38.923 1.00 55.06 152 GLU A CA 1
ATOM 1175 C C . GLU A 1 152 ? -1.951 -16.030 39.203 1.00 55.06 152 GLU A C 1
ATOM 1177 O O . GLU A 1 152 ? -1.333 -15.241 39.927 1.00 55.06 152 GLU A O 1
ATOM 1182 N N . GLU A 1 153 ? -3.105 -15.695 38.619 1.00 51.16 153 GLU A N 1
ATOM 1183 C CA . GLU A 1 153 ? -3.868 -14.504 38.975 1.00 51.16 153 GLU A CA 1
ATOM 1184 C C . GLU A 1 153 ? -4.172 -14.543 40.479 1.00 51.16 153 GLU A C 1
ATOM 1186 O O . GLU A 1 153 ? -5.163 -15.122 40.939 1.00 51.16 153 GLU A O 1
ATOM 1191 N N . THR A 1 154 ? -3.335 -13.887 41.280 1.00 47.03 154 THR A N 1
ATOM 1192 C CA . THR A 1 154 ? -3.677 -13.593 42.666 1.00 47.03 154 THR A CA 1
ATOM 1193 C C . THR A 1 154 ? -4.865 -12.636 42.649 1.00 47.03 154 THR A C 1
ATOM 1195 O O . THR A 1 154 ? -4.761 -11.448 42.343 1.00 47.03 154 THR A O 1
ATOM 1198 N N . LYS A 1 155 ? -6.046 -13.186 42.948 1.00 51.75 155 LYS A N 1
ATOM 1199 C CA . LYS A 1 155 ? -7.288 -12.453 43.209 1.00 51.75 155 LYS A CA 1
ATOM 1200 C C . LYS A 1 155 ? -7.040 -11.360 44.247 1.00 51.75 155 LYS A C 1
ATOM 1202 O O . LYS A 1 155 ? -7.161 -11.596 45.447 1.00 51.75 155 LYS A O 1
ATOM 1207 N N . ILE A 1 156 ? -6.782 -10.138 43.797 1.00 49.00 156 ILE A N 1
ATOM 1208 C CA . ILE A 1 156 ? -6.936 -8.951 44.635 1.00 49.00 156 ILE A CA 1
ATOM 1209 C C . ILE A 1 156 ? -8.449 -8.696 44.739 1.00 49.00 156 ILE A C 1
ATOM 1211 O O . ILE A 1 156 ? -9.095 -8.463 43.713 1.00 49.00 156 ILE A O 1
ATOM 1215 N N . PRO A 1 157 ? -9.068 -8.744 45.935 1.00 59.00 157 PRO A N 1
ATOM 1216 C CA . PRO A 1 157 ? -10.495 -8.491 46.069 1.00 59.00 157 PRO A CA 1
ATOM 1217 C C . PRO A 1 157 ? -10.817 -7.053 45.650 1.00 59.00 157 PRO A C 1
ATOM 1219 O O . PRO A 1 157 ? -10.366 -6.087 46.269 1.00 59.00 157 PRO A O 1
ATOM 1222 N N . LEU A 1 158 ? -11.631 -6.905 44.603 1.00 58.09 158 LEU A N 1
ATOM 1223 C CA . LEU A 1 158 ? -12.227 -5.628 44.219 1.00 58.09 158 LEU A CA 1
ATOM 1224 C C . LEU A 1 158 ? -13.001 -5.057 45.419 1.00 58.09 158 LEU A C 1
ATOM 1226 O O . LEU A 1 158 ? -14.033 -5.598 45.820 1.00 58.09 158 LEU A O 1
ATOM 1230 N N . LYS A 1 159 ? -12.520 -3.940 45.982 1.00 64.00 159 LYS A N 1
ATOM 1231 C CA . LYS A 1 159 ? -13.283 -3.140 46.953 1.00 64.00 159 LYS A CA 1
ATOM 1232 C C . LYS A 1 159 ? -14.668 -2.814 46.368 1.00 64.00 159 LYS A C 1
ATOM 1234 O O . LYS A 1 159 ? -14.753 -2.403 45.206 1.00 64.00 159 LYS A O 1
ATOM 1239 N N . PRO A 1 160 ? -15.757 -2.953 47.144 1.00 59.94 160 PRO A N 1
ATOM 1240 C CA . PRO A 1 160 ? -17.094 -2.679 46.642 1.00 59.94 160 PRO A CA 1
ATOM 1241 C C . PRO A 1 160 ? -17.242 -1.196 46.279 1.00 59.94 160 PRO A C 1
ATOM 1243 O O . PRO A 1 160 ? -16.929 -0.305 47.069 1.00 59.94 160 PRO A O 1
ATOM 1246 N N . LYS A 1 161 ? -17.748 -0.941 45.065 1.00 53.97 161 LYS A N 1
ATOM 1247 C CA . LYS A 1 161 ? -18.130 0.395 44.588 1.00 53.97 161 LYS A CA 1
ATOM 1248 C C . LYS A 1 161 ? -19.151 1.025 45.553 1.00 53.97 161 LYS A C 1
ATOM 1250 O O . LYS A 1 161 ? -20.084 0.331 45.971 1.00 53.97 161 LYS A O 1
ATOM 1255 N N . PRO A 1 162 ? -19.040 2.325 45.882 1.00 52.22 162 PRO A N 1
ATOM 1256 C CA . PRO A 1 162 ? -20.016 2.992 46.733 1.00 52.22 162 PRO A CA 1
ATOM 1257 C C . PRO A 1 162 ? -21.400 2.974 46.072 1.00 52.22 162 PRO A C 1
ATOM 1259 O O . PRO A 1 162 ? -21.567 3.366 44.916 1.00 52.22 162 PRO A O 1
ATOM 1262 N N . LYS A 1 163 ? -22.401 2.503 46.827 1.00 52.22 163 LYS A N 1
ATOM 1263 C CA . LYS A 1 163 ? -23.814 2.500 46.436 1.00 52.22 163 LYS A CA 1
ATOM 1264 C C . LYS A 1 163 ? -24.254 3.937 46.161 1.00 52.22 163 LYS A C 1
ATOM 1266 O O . LYS A 1 163 ? -24.427 4.730 47.083 1.00 52.22 163 LYS A O 1
ATOM 1271 N N . THR A 1 164 ? -24.461 4.274 44.893 1.00 54.38 164 THR A N 1
ATOM 1272 C CA . THR A 1 164 ? -25.105 5.528 44.509 1.00 54.38 164 THR A CA 1
ATOM 1273 C C . THR A 1 164 ? -26.552 5.477 44.992 1.00 54.38 164 THR A C 1
ATOM 1275 O O . THR A 1 164 ? -27.372 4.710 44.485 1.00 54.38 164 THR A O 1
ATOM 1278 N N . VAL A 1 165 ? -26.865 6.266 46.018 1.00 55.25 165 VAL A N 1
ATOM 1279 C CA . VAL A 1 165 ? -28.225 6.457 46.523 1.00 55.25 165 VAL A CA 1
ATOM 1280 C C . VAL A 1 165 ? -29.067 7.062 45.397 1.00 55.25 165 VAL A C 1
ATOM 1282 O O . VAL A 1 165 ? -28.964 8.248 45.088 1.00 55.25 165 VAL A O 1
ATOM 1285 N N . ARG A 1 166 ? -29.910 6.241 44.762 1.00 58.16 166 ARG A N 1
ATOM 1286 C CA . ARG A 1 166 ? -30.981 6.709 43.874 1.00 58.16 166 ARG A CA 1
ATOM 1287 C C . ARG A 1 166 ? -31.958 7.549 44.704 1.00 58.16 166 ARG A C 1
ATOM 1289 O O . ARG A 1 166 ? -32.813 7.005 45.401 1.00 58.16 166 ARG A O 1
ATOM 1296 N N . LYS A 1 167 ? -31.854 8.878 44.626 1.00 55.34 167 LYS A N 1
ATOM 1297 C CA . LYS A 1 167 ? -32.940 9.775 45.045 1.00 55.34 167 LYS A CA 1
ATOM 1298 C C . LYS A 1 167 ? -34.133 9.557 44.105 1.00 55.34 167 LYS A C 1
ATOM 1300 O O . LYS A 1 167 ? -33.987 9.599 42.885 1.00 55.34 167 LYS A O 1
ATOM 1305 N N . LYS A 1 168 ? -35.302 9.274 44.690 1.00 48.28 168 LYS A N 1
ATOM 1306 C CA . LYS A 1 168 ? -36.593 9.139 43.996 1.00 48.28 168 LYS A CA 1
ATOM 1307 C C . LYS A 1 168 ? -36.899 10.419 43.197 1.00 48.28 168 LYS A C 1
ATOM 1309 O O . LYS A 1 168 ? -36.716 11.503 43.749 1.00 48.28 168 LYS A O 1
ATOM 1314 N N . PRO A 1 169 ? -37.408 10.331 41.955 1.00 49.78 169 PRO A N 1
ATOM 1315 C CA . PRO A 1 169 ? -37.903 11.504 41.249 1.00 49.78 169 PRO A CA 1
ATOM 1316 C C . PRO A 1 169 ? -39.184 12.020 41.916 1.00 49.78 169 PRO A C 1
ATOM 1318 O O . PRO A 1 169 ? -40.145 11.275 42.134 1.00 49.78 169 PRO A O 1
ATOM 1321 N N . SER A 1 170 ? -39.173 13.306 42.258 1.00 56.06 170 SER A N 1
ATOM 1322 C CA . SER A 1 170 ? -40.331 14.061 42.717 1.00 56.06 170 SER A CA 1
ATOM 1323 C C . SER A 1 170 ? -41.354 14.196 41.587 1.00 56.06 170 SER A C 1
ATOM 1325 O O . SER A 1 170 ? -41.034 14.511 40.441 1.00 56.06 170 SER A O 1
ATOM 1327 N N . LYS A 1 171 ? -42.617 13.938 41.924 1.00 54.44 171 LYS A N 1
ATOM 1328 C CA . LYS A 1 171 ? -43.773 14.239 41.082 1.00 54.44 171 LYS A CA 1
ATOM 1329 C C . LYS A 1 171 ? -43.917 15.760 40.981 1.00 54.44 171 LYS A C 1
ATOM 1331 O O . LYS A 1 171 ? -44.201 16.382 42.001 1.00 54.44 171 LYS A O 1
ATOM 1336 N N . THR A 1 172 ? -43.845 16.330 39.776 1.00 53.06 172 THR A N 1
ATOM 1337 C CA . THR A 1 172 ? -44.337 17.698 39.541 1.00 53.06 172 THR A CA 1
ATOM 1338 C C . THR A 1 172 ? -45.175 17.792 38.263 1.00 53.06 172 THR A C 1
ATOM 1340 O O . THR A 1 172 ? -44.739 17.507 37.154 1.00 53.06 172 THR A O 1
ATOM 1343 N N . LEU A 1 173 ? -46.428 18.147 38.532 1.00 59.75 173 LEU A N 1
ATOM 1344 C CA . LEU A 1 173 ? -47.600 18.549 37.761 1.00 59.75 173 LEU A CA 1
ATOM 1345 C C . LEU A 1 173 ? -47.532 18.755 36.230 1.00 59.75 173 LEU A C 1
ATOM 1347 O O . LEU A 1 173 ? -46.815 19.596 35.696 1.00 59.75 173 LEU A O 1
ATOM 1351 N N . LYS A 1 174 ? -48.515 18.120 35.572 1.00 49.19 174 LYS A N 1
ATOM 1352 C CA . LYS A 1 174 ? -49.147 18.534 34.307 1.00 49.19 174 LYS A CA 1
ATOM 1353 C C . LYS A 1 174 ? -49.650 19.984 34.387 1.00 49.19 174 LYS A C 1
ATOM 1355 O O . LYS A 1 174 ? -50.413 20.310 35.294 1.00 49.19 174 LYS A O 1
ATOM 1360 N N . LYS A 1 175 ? -49.386 20.797 33.356 1.00 53.66 175 LYS A N 1
ATOM 1361 C CA . LYS A 1 175 ? -50.168 22.012 33.067 1.00 53.66 175 LYS A CA 1
ATOM 1362 C C . LYS A 1 175 ? -50.673 21.976 31.621 1.00 53.66 175 LYS A C 1
ATOM 1364 O O . LYS A 1 175 ? -49.916 22.145 30.674 1.00 53.66 175 LYS A O 1
ATOM 1369 N N . LYS A 1 176 ? -51.975 21.712 31.476 1.00 50.28 176 LYS A N 1
ATOM 1370 C CA . LYS A 1 176 ? -52.768 21.930 30.256 1.00 50.28 176 LYS A CA 1
ATOM 1371 C C . LYS A 1 176 ? -53.053 23.431 30.106 1.00 50.28 176 LYS A C 1
ATOM 1373 O O . LYS A 1 176 ? -53.515 24.051 31.059 1.00 50.28 176 LYS A O 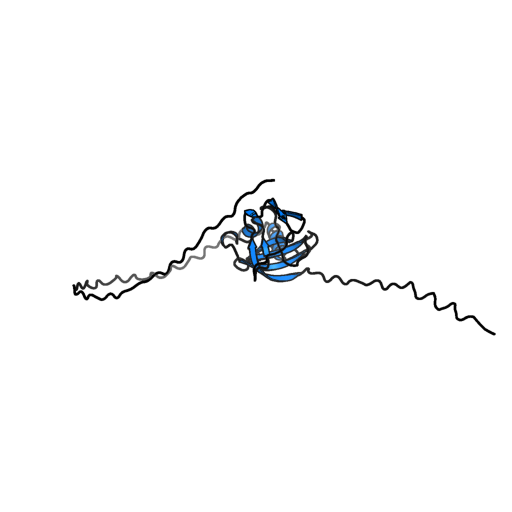1
ATOM 1378 N N . ARG A 1 177 ? -52.864 23.975 28.902 1.00 51.84 177 ARG A N 1
ATOM 1379 C CA . ARG A 1 177 ? -53.532 25.180 28.360 1.00 51.84 177 ARG A CA 1
ATOM 1380 C C . ARG A 1 177 ? -53.248 25.192 26.849 1.00 51.84 177 ARG A C 1
ATOM 1382 O O . ARG A 1 177 ? -52.103 25.333 26.458 1.00 51.84 177 ARG A O 1
ATOM 1389 N N . ALA A 1 178 ? -54.133 24.674 26.002 1.00 52.31 178 ALA A N 1
ATOM 1390 C CA . ALA A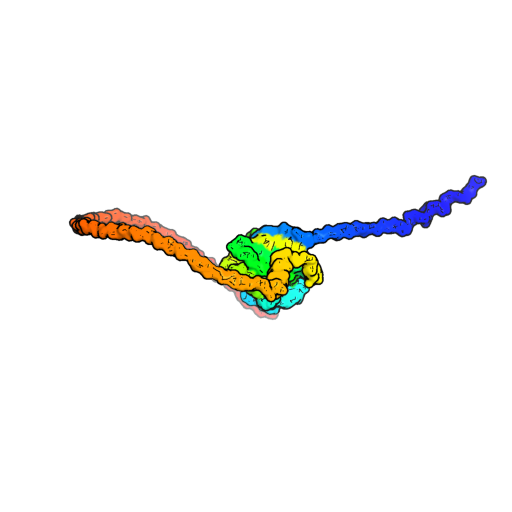 1 178 ? -55.330 25.311 25.441 1.00 52.31 178 ALA A CA 1
ATOM 1391 C C . ALA A 1 178 ? -55.041 26.525 24.524 1.00 52.31 178 ALA A C 1
ATOM 1393 O O . ALA A 1 178 ? -54.816 27.625 25.007 1.00 52.31 178 ALA A O 1
ATOM 1394 N N . SER A 1 179 ? -55.145 26.269 23.208 1.00 52.91 179 SER A N 1
ATOM 1395 C CA . SER A 1 179 ? -55.916 27.016 22.188 1.00 52.91 179 SER A CA 1
ATOM 1396 C C . SER A 1 179 ? -55.689 28.526 21.968 1.00 52.91 179 SER A C 1
ATOM 1398 O O . SER A 1 179 ? -56.069 29.320 22.826 1.00 52.91 179 SER A O 1
ATOM 1400 N N . ARG A 1 180 ? -55.314 28.889 20.720 1.00 54.34 180 ARG A N 1
ATOM 1401 C CA . ARG A 1 180 ? -55.762 30.027 19.851 1.00 54.34 180 ARG A CA 1
ATOM 1402 C C . ARG A 1 180 ? -54.590 30.467 18.946 1.00 54.34 180 ARG A C 1
ATOM 1404 O O . ARG A 1 180 ? -53.465 30.435 19.407 1.00 54.34 180 ARG A O 1
ATOM 1411 N N . ARG A 1 181 ? -54.709 30.930 17.697 1.00 51.59 181 ARG A N 1
ATOM 1412 C CA . ARG A 1 181 ? -55.792 31.175 16.724 1.00 51.59 181 ARG A CA 1
ATOM 1413 C C . ARG A 1 181 ? -55.094 31.486 15.376 1.00 51.59 181 ARG A C 1
ATOM 1415 O O . ARG A 1 181 ? -53.953 31.927 15.365 1.00 51.59 181 ARG A O 1
ATOM 1422 N N . LYS A 1 182 ? -55.811 31.252 14.275 1.00 49.78 182 LYS A N 1
ATOM 1423 C CA . LYS A 1 182 ? -55.486 31.535 12.862 1.00 49.78 182 LYS A CA 1
ATOM 1424 C C . LYS A 1 182 ? -55.065 32.991 12.572 1.00 49.78 182 LYS A C 1
ATOM 1426 O O . LYS A 1 182 ? -55.735 33.878 13.088 1.00 49.78 182 LYS A O 1
ATOM 1431 N N . THR A 1 183 ? -54.150 33.176 11.609 1.00 49.22 183 THR A N 1
ATOM 1432 C CA . THR A 1 183 ? -54.089 34.254 10.577 1.00 49.22 183 THR A CA 1
ATOM 1433 C C . THR A 1 183 ? -53.176 33.742 9.435 1.00 49.22 183 THR A C 1
ATOM 1435 O O . THR A 1 183 ? -52.019 33.451 9.703 1.00 49.22 183 THR A O 1
ATOM 1438 N N . SER A 1 184 ? -53.617 33.272 8.262 1.00 47.88 184 SER A N 1
ATOM 1439 C CA . SER A 1 184 ? -54.142 33.934 7.045 1.00 47.88 184 SER A CA 1
ATOM 1440 C C . SER A 1 184 ? -53.250 34.994 6.351 1.00 47.88 184 SER A C 1
ATOM 1442 O O . SER A 1 184 ? -53.246 36.147 6.767 1.00 47.88 184 SER A O 1
ATOM 1444 N N . SER A 1 185 ? -52.709 34.591 5.179 1.00 46.97 185 SER A N 1
ATOM 1445 C CA . SER A 1 185 ? -52.488 35.344 3.906 1.00 46.97 185 SER A CA 1
ATOM 1446 C C . SER A 1 185 ? -51.277 36.303 3.760 1.00 46.97 185 SER A C 1
ATOM 1448 O O . SER A 1 185 ? -50.778 36.740 4.791 1.00 46.97 185 SER A O 1
ATOM 1450 N N . PRO A 1 186 ? -50.818 36.683 2.528 1.00 56.88 186 PRO A N 1
ATOM 1451 C CA . PRO A 1 186 ? -51.354 36.391 1.183 1.00 56.88 186 PRO A CA 1
ATOM 1452 C C . PRO A 1 186 ? -50.341 35.949 0.084 1.00 56.88 186 PRO A C 1
ATOM 1454 O O . PRO A 1 186 ? -49.125 36.035 0.202 1.00 56.88 186 PRO A O 1
ATOM 1457 N N . THR A 1 187 ? -50.927 35.506 -1.031 1.00 43.69 187 THR A N 1
ATOM 1458 C CA . THR A 1 187 ? -50.392 35.238 -2.381 1.00 43.69 187 THR A CA 1
ATOM 1459 C C . THR A 1 187 ? -50.044 36.489 -3.208 1.00 43.69 187 THR A C 1
ATOM 1461 O O . THR A 1 187 ? -50.844 37.421 -3.214 1.00 43.69 187 THR A O 1
ATOM 1464 N N . THR A 1 188 ? -49.031 36.404 -4.085 1.00 50.22 188 THR A N 1
ATOM 1465 C CA . THR A 1 188 ? -48.938 37.100 -5.401 1.00 50.22 188 THR A CA 1
ATOM 1466 C C . THR A 1 188 ? -48.092 36.238 -6.369 1.00 50.22 188 THR A C 1
ATOM 1468 O O . THR A 1 188 ? -47.014 35.786 -6.008 1.00 50.22 188 THR A O 1
ATOM 1471 N N . LYS A 1 189 ? -48.663 35.700 -7.469 1.00 44.00 189 LYS A N 1
ATOM 1472 C CA . LYS A 1 189 ? -48.629 36.210 -8.875 1.00 44.00 189 LYS A CA 1
ATOM 1473 C C . LYS A 1 189 ? -47.187 36.528 -9.345 1.00 44.00 189 LYS A C 1
ATOM 1475 O O . LYS A 1 189 ? -46.535 37.319 -8.695 1.00 44.00 189 LYS A O 1
ATOM 1480 N N . GLY A 1 190 ? -46.604 36.023 -10.438 1.00 40.00 190 GLY A N 1
ATOM 1481 C CA . GLY A 1 190 ? -47.110 35.500 -11.708 1.00 40.00 190 GLY A CA 1
ATOM 1482 C C . GLY A 1 190 ? -45.942 35.120 -12.658 1.00 40.00 190 GLY A C 1
ATOM 1483 O O . GLY A 1 190 ? -44.792 35.468 -12.427 1.00 40.00 190 GLY A O 1
ATOM 1484 N N . LYS A 1 191 ? -46.284 34.355 -13.703 1.00 45.72 191 LYS A N 1
ATOM 1485 C CA . LYS A 1 191 ? -45.501 33.821 -14.856 1.00 45.72 191 LYS A CA 1
ATOM 1486 C C . LYS A 1 191 ? -44.952 34.943 -15.797 1.00 45.72 191 LYS A C 1
ATOM 1488 O O . LYS A 1 191 ? -45.411 36.064 -15.602 1.00 45.72 191 LYS A O 1
ATOM 1493 N N . PRO A 1 192 ? -44.119 34.703 -16.861 1.00 55.75 192 PRO A N 1
ATOM 1494 C CA . PRO A 1 192 ? -44.220 33.563 -17.794 1.00 55.75 192 PRO A CA 1
ATOM 1495 C C . PRO A 1 192 ? -42.941 32.961 -18.433 1.00 55.75 192 PRO A C 1
ATOM 1497 O O . PRO A 1 192 ? -41.847 33.510 -18.442 1.00 55.75 192 PRO A O 1
ATOM 1500 N N . LYS A 1 193 ? -43.187 31.789 -19.044 1.00 52.97 193 LYS A N 1
ATOM 1501 C CA . LYS A 1 193 ? -42.371 31.033 -20.008 1.00 52.97 193 LYS A CA 1
ATOM 1502 C C . LYS A 1 193 ? -42.031 31.854 -21.265 1.00 52.97 193 LYS A C 1
ATOM 1504 O O . LYS A 1 193 ? -42.914 32.518 -21.803 1.00 52.97 193 LYS A O 1
ATOM 1509 N N . LYS A 1 194 ? -40.848 31.621 -21.850 1.00 55.94 194 LYS A N 1
ATOM 1510 C CA . LYS A 1 194 ? -40.636 31.714 -23.306 1.00 55.94 194 LYS A CA 1
ATOM 1511 C C . LYS A 1 194 ? -40.010 30.428 -23.843 1.00 55.94 194 LYS A C 1
ATOM 1513 O O . LYS A 1 194 ? -38.862 30.099 -23.581 1.00 55.94 194 LYS A O 1
ATOM 1518 N N . THR A 1 195 ? -40.838 29.708 -24.584 1.00 50.00 195 THR A N 1
ATOM 1519 C CA . THR A 1 195 ? -40.513 28.685 -25.576 1.00 50.00 195 THR A CA 1
ATOM 1520 C C . THR A 1 195 ? -39.927 29.339 -26.828 1.00 50.00 195 THR A C 1
ATOM 1522 O O . THR A 1 195 ? -40.482 30.338 -27.287 1.00 50.00 195 THR A O 1
ATOM 1525 N N . LEU A 1 196 ? -38.913 28.736 -27.452 1.00 58.97 196 LEU A N 1
ATOM 1526 C CA . LEU A 1 196 ? -38.697 28.898 -28.891 1.00 58.97 196 LEU A CA 1
ATOM 1527 C C . LEU A 1 196 ? -38.214 27.579 -29.504 1.00 58.97 196 LEU A C 1
ATOM 1529 O O . LEU A 1 196 ? -37.072 27.168 -29.339 1.00 58.97 196 LEU A O 1
ATOM 1533 N N . ALA A 1 197 ? -39.137 26.925 -30.203 1.00 57.16 197 ALA A N 1
ATOM 1534 C CA . ALA A 1 197 ? -38.866 25.896 -31.190 1.00 57.16 197 ALA A CA 1
ATOM 1535 C C . ALA A 1 197 ? -38.713 26.559 -32.568 1.00 57.16 197 ALA A C 1
ATOM 1537 O O . ALA A 1 197 ? -39.493 27.448 -32.908 1.00 57.16 197 ALA A O 1
ATOM 1538 N N . LYS A 1 198 ? -37.741 26.109 -33.362 1.00 58.72 198 LYS A N 1
ATOM 1539 C CA . LYS A 1 198 ? -37.636 26.222 -34.834 1.00 58.72 198 LYS A CA 1
ATOM 1540 C C . LYS A 1 198 ? -36.373 25.438 -35.226 1.00 58.72 198 LYS A C 1
ATOM 1542 O O . LYS A 1 198 ? -35.388 25.520 -34.514 1.00 58.72 198 LYS A O 1
ATOM 1547 N N . LYS A 1 199 ? -36.266 24.704 -36.327 1.00 57.66 199 LYS A N 1
ATOM 1548 C CA . LYS A 1 199 ? -37.191 24.262 -37.374 1.00 57.66 199 LYS A CA 1
ATOM 1549 C C . LYS A 1 199 ? -36.407 23.200 -38.154 1.00 57.66 199 LYS A C 1
ATOM 1551 O O . LYS A 1 199 ? -35.245 23.413 -38.478 1.00 57.66 199 LYS A O 1
ATOM 1556 N N . VAL A 1 200 ? -37.051 22.077 -38.445 1.00 54.66 200 VAL A N 1
ATOM 1557 C CA . VAL A 1 200 ? -36.591 21.040 -39.377 1.00 54.66 200 VAL A CA 1
ATOM 1558 C C . VAL A 1 200 ? -36.311 21.646 -40.755 1.00 54.66 200 VAL A C 1
ATOM 1560 O O . VAL A 1 200 ? -37.175 22.344 -41.276 1.00 54.66 200 VAL A O 1
ATOM 1563 N N . THR A 1 201 ? -35.179 21.302 -41.376 1.00 60.62 201 THR A N 1
ATOM 1564 C CA . THR A 1 201 ? -35.071 21.175 -42.844 1.00 60.62 201 THR A CA 1
ATOM 1565 C C . THR A 1 201 ? -34.056 20.082 -43.204 1.00 60.62 201 THR A C 1
ATOM 1567 O O . THR A 1 201 ? -32.892 20.152 -42.828 1.00 60.62 201 THR A O 1
ATOM 1570 N N . LYS A 1 202 ? -34.526 19.046 -43.913 1.00 55.38 202 LYS A N 1
ATOM 1571 C CA . LYS A 1 202 ? -33.716 18.109 -44.712 1.00 55.38 202 LYS A CA 1
ATOM 1572 C C . LYS A 1 202 ? -33.563 18.685 -46.129 1.00 55.38 202 LYS A C 1
ATOM 1574 O O . LYS A 1 202 ? -34.527 19.275 -46.618 1.00 55.38 202 LYS A O 1
ATOM 1579 N N . PRO A 1 203 ? -32.475 18.364 -46.841 1.00 66.25 203 PRO A N 1
ATOM 1580 C CA . PRO A 1 203 ? -32.553 18.072 -48.274 1.00 66.25 203 PRO A CA 1
ATOM 1581 C C . PRO A 1 203 ? -32.018 16.650 -48.545 1.00 66.25 203 PRO A C 1
ATOM 1583 O O . PRO A 1 203 ? -31.014 16.236 -47.981 1.00 66.25 203 PRO A O 1
ATOM 1586 N N . LYS A 1 204 ? -32.835 15.763 -49.121 1.00 59.22 204 LYS A N 1
ATOM 1587 C CA . LYS A 1 204 ? -33.046 15.498 -50.560 1.00 59.22 204 LYS A CA 1
ATOM 1588 C C . LYS A 1 204 ? -31.885 14.708 -51.184 1.00 59.22 204 LYS A C 1
ATOM 1590 O O . LYS A 1 204 ? -30.848 15.251 -51.534 1.00 59.22 204 LYS A O 1
ATOM 1595 N N . THR A 1 205 ? -32.124 13.407 -51.303 1.00 59.59 205 THR A N 1
ATOM 1596 C CA . THR A 1 205 ? -31.485 12.461 -52.218 1.00 59.59 205 THR A CA 1
ATOM 1597 C C . THR A 1 205 ? -31.594 12.943 -53.665 1.00 59.59 205 THR A C 1
ATOM 1599 O O . THR A 1 205 ? -32.683 13.320 -54.096 1.00 59.59 205 THR A O 1
ATOM 1602 N N . THR A 1 206 ? -30.508 12.822 -54.426 1.00 62.00 206 THR A N 1
ATOM 1603 C CA . THR A 1 206 ? -30.537 12.655 -55.887 1.00 62.00 206 THR A CA 1
ATOM 1604 C C . THR A 1 206 ? -29.400 11.734 -56.305 1.00 62.00 206 THR A C 1
ATOM 1606 O O . THR A 1 206 ? -28.233 12.009 -56.045 1.00 62.00 206 THR A O 1
ATOM 1609 N N . THR A 1 207 ? -29.795 10.632 -56.926 1.00 62.12 207 THR A N 1
ATOM 1610 C CA . THR A 1 207 ? -29.002 9.623 -57.622 1.00 62.12 207 THR A CA 1
ATOM 1611 C C . THR A 1 207 ? -28.437 10.186 -58.927 1.00 62.12 207 THR A C 1
ATOM 1613 O O . THR A 1 207 ? -29.181 10.842 -59.660 1.00 62.12 207 THR A O 1
ATOM 1616 N N . LYS A 1 208 ? -27.193 9.847 -59.268 1.00 58.28 208 LYS A N 1
ATOM 1617 C CA . LYS A 1 208 ? -26.827 9.311 -60.585 1.00 58.28 208 LYS A CA 1
ATOM 1618 C C . LYS A 1 208 ? -25.476 8.617 -60.501 1.00 58.28 208 LYS A C 1
ATOM 1620 O O . LYS A 1 208 ? -24.603 9.164 -59.796 1.00 58.28 208 LYS A O 1
#